Protein AF-A0A5C8L5E1-F1 (afdb_monomer_lite)

Foldseek 3Di:
DQLQVLQLVLLLVLLVLLVVDPDADPQKAFQQGKDAPCVLQVPAPFAEEEAEAECLLVRLDDDSPSVVNHVSNVVCLLVLVNCPDLQNVLVLVLRCLLGVVQRPTRRYIYYYLQSMAGSPRSHHDDPVNLLSCCVRRLRDLVSCVSSVGQAYEYQYFLVCVVSNCSNAPWHWDWADLDPPDDSSAKTAIDTPPDHRHYMYHHHSVVCVVVVPCVNSVSSSCVSVLVVPPCVVVVVVDPVVVVVVVVVVLVVVLVVLVVVLVVVVVVPPVVVNVVSVVVNVVSVVVVVVVVVVVVVVSPPD

Sequence (300 aa):
MEINKKLKKLYEKETNRLLKNKSFPDNIDGPNLMYCWEDEYLSSEYKILFIGREPNGWMGDLHLNVDNCIKRYKDFELCENGKYTTFWQYIYETKNLLMPDTIGKKNFLWSNVSKFSKAVEGSAIELEDFKFFCDNFKILEEEIKITKPDVIIFFTGNNWDKKIQYQIKDKIKFTPIDTEIDSSELARLIAKPFPLHTYRVAHPITLQTQGKWNYMEKIISNIKSIKTPVKKELNNIDVNKLKESLSNNLSKVKELKSDLINLQRYKESATVREIEIKIEKSLEEFKNLKSTTHNNVYNK

pLDDT: mean 84.55, std 17.76, range [32.03, 98.88]

Structure (mmCIF, N/CA/C/O backbone):
data_AF-A0A5C8L5E1-F1
#
_entry.id   AF-A0A5C8L5E1-F1
#
loop_
_atom_site.group_PDB
_atom_site.id
_atom_site.type_symbol
_atom_site.label_atom_id
_atom_site.label_alt_id
_atom_site.label_comp_id
_atom_site.label_asym_id
_atom_site.label_entity_id
_atom_site.label_seq_id
_atom_site.pdbx_PDB_ins_code
_atom_site.Cartn_x
_atom_site.Cartn_y
_atom_site.Cartn_z
_atom_site.occupancy
_atom_site.B_iso_or_equiv
_atom_site.auth_seq_id
_atom_site.auth_comp_id
_atom_site.auth_asym_id
_atom_site.auth_atom_id
_atom_site.pdbx_PDB_model_num
ATOM 1 N N . MET A 1 1 ? -7.837 -18.274 -12.139 1.00 62.31 1 MET A N 1
ATOM 2 C CA . MET A 1 1 ? -6.783 -17.243 -12.060 1.00 62.31 1 MET A CA 1
ATOM 3 C C . MET A 1 1 ? -7.194 -15.987 -12.823 1.00 62.31 1 MET A C 1
ATOM 5 O O . MET A 1 1 ? -6.748 -15.752 -13.942 1.00 62.31 1 MET A O 1
ATOM 9 N N . GLU A 1 2 ? -8.109 -15.214 -12.245 1.00 93.31 2 GLU A N 1
ATOM 10 C CA . GLU A 1 2 ? -8.658 -13.993 -12.844 1.00 93.31 2 GLU A CA 1
ATOM 11 C C . GLU A 1 2 ? -7.893 -12.735 -12.393 1.00 93.31 2 GLU A C 1
ATOM 13 O O . GLU A 1 2 ? -7.722 -11.808 -13.188 1.00 93.31 2 GLU A O 1
ATOM 18 N N . ILE A 1 3 ? -7.382 -12.700 -11.153 1.00 98.19 3 ILE A N 1
ATOM 19 C CA . ILE A 1 3 ? -6.604 -11.556 -10.643 1.00 98.19 3 ILE A CA 1
ATOM 20 C C . ILE A 1 3 ? -5.264 -11.462 -11.370 1.00 98.19 3 ILE A C 1
ATOM 22 O O . ILE A 1 3 ? -4.962 -10.416 -11.942 1.00 98.19 3 ILE A O 1
ATOM 26 N N . ASN A 1 4 ? -4.481 -12.544 -11.427 1.00 98.50 4 ASN A N 1
ATOM 27 C CA . ASN A 1 4 ? -3.164 -12.515 -12.071 1.00 98.50 4 ASN A CA 1
ATOM 28 C C . ASN A 1 4 ? -3.261 -12.222 -13.566 1.00 98.50 4 ASN A C 1
ATOM 30 O O . ASN A 1 4 ? -2.422 -11.510 -14.110 1.00 98.50 4 ASN A O 1
ATOM 34 N N . LYS A 1 5 ? -4.312 -12.710 -14.234 1.00 98.44 5 LYS A N 1
ATOM 35 C CA . LYS A 1 5 ? -4.570 -12.389 -15.642 1.00 98.44 5 LYS A CA 1
ATOM 36 C C . LYS A 1 5 ? -4.821 -10.890 -15.838 1.00 98.44 5 LYS A C 1
ATOM 38 O O . LYS A 1 5 ? -4.294 -10.297 -16.779 1.00 98.44 5 LYS A O 1
ATOM 43 N N . LYS A 1 6 ? -5.599 -10.265 -14.947 1.00 98.69 6 LYS A N 1
ATOM 44 C CA . LYS A 1 6 ? -5.850 -8.814 -14.961 1.00 98.69 6 LYS A CA 1
ATOM 45 C C . LYS A 1 6 ? -4.596 -8.006 -14.636 1.00 98.69 6 LYS A C 1
ATOM 47 O O . LYS A 1 6 ? -4.333 -7.031 -15.336 1.00 98.69 6 LYS A O 1
ATOM 52 N N . LEU A 1 7 ? -3.822 -8.424 -13.634 1.00 98.62 7 LEU A N 1
ATOM 53 C CA . LEU A 1 7 ? -2.550 -7.794 -13.272 1.00 98.62 7 LEU A CA 1
ATOM 54 C C . LEU A 1 7 ? -1.550 -7.871 -14.429 1.00 98.62 7 LEU A C 1
ATOM 56 O O . LEU A 1 7 ? -1.063 -6.837 -14.866 1.00 98.62 7 LEU A O 1
ATOM 60 N N . LYS A 1 8 ? -1.328 -9.057 -15.010 1.00 98.56 8 LYS A N 1
ATOM 61 C CA . LYS A 1 8 ? -0.435 -9.226 -16.166 1.00 98.56 8 LYS A CA 1
ATOM 62 C C . LYS A 1 8 ? -0.844 -8.325 -17.332 1.00 98.56 8 LYS A C 1
ATOM 64 O O . LYS A 1 8 ? -0.007 -7.598 -17.854 1.00 98.56 8 LYS A O 1
ATOM 69 N N . LYS A 1 9 ? -2.138 -8.277 -17.671 1.00 98.56 9 LYS A N 1
ATOM 70 C CA . LYS A 1 9 ? -2.648 -7.388 -18.728 1.00 98.56 9 LYS A CA 1
ATOM 71 C C . LYS A 1 9 ? -2.412 -5.902 -18.420 1.00 98.56 9 LYS A C 1
ATOM 73 O O . LYS A 1 9 ? -2.092 -5.137 -19.329 1.00 98.56 9 LYS A O 1
ATOM 78 N N . LEU A 1 10 ? -2.595 -5.477 -17.166 1.00 98.50 10 LEU A N 1
ATOM 79 C CA . LEU A 1 10 ? -2.267 -4.115 -16.725 1.00 98.50 10 LEU A CA 1
ATOM 80 C C . LEU A 1 10 ? -0.772 -3.837 -16.916 1.00 98.50 10 LEU A C 1
ATOM 82 O O . LEU A 1 10 ? -0.410 -2.818 -17.497 1.00 98.50 10 LEU A O 1
ATOM 86 N N . TYR A 1 11 ? 0.079 -4.752 -16.461 1.00 98.44 11 TYR A N 1
ATOM 87 C CA . TYR A 1 11 ? 1.528 -4.604 -16.504 1.00 98.44 11 TYR A CA 1
ATOM 88 C C . TYR A 1 11 ? 2.052 -4.555 -17.934 1.00 98.44 11 TYR A C 1
ATOM 90 O O . TYR A 1 11 ? 2.775 -3.631 -18.273 1.00 98.44 11 TYR A O 1
ATOM 98 N N . GLU A 1 12 ? 1.620 -5.458 -18.813 1.00 98.12 12 GLU A N 1
ATOM 99 C CA . GLU A 1 12 ? 1.977 -5.426 -20.238 1.00 98.12 12 GLU A CA 1
ATOM 100 C C . GLU A 1 12 ? 1.565 -4.107 -20.895 1.00 98.12 12 GLU A C 1
ATOM 102 O O . GLU A 1 12 ? 2.343 -3.497 -21.629 1.00 98.12 12 GLU A O 1
ATOM 107 N N . LYS A 1 13 ? 0.349 -3.628 -20.609 1.00 97.81 13 LYS A N 1
ATOM 108 C CA . LYS A 1 13 ? -0.144 -2.355 -21.138 1.00 97.81 13 LYS A CA 1
ATOM 109 C C . LYS A 1 13 ? 0.723 -1.177 -20.682 1.00 97.81 13 LYS A C 1
ATOM 111 O O . LYS A 1 13 ? 1.115 -0.364 -21.520 1.00 97.81 13 LYS A O 1
ATOM 116 N N . GLU A 1 14 ? 0.986 -1.051 -19.383 1.00 97.19 14 GLU A N 1
ATOM 117 C CA . GLU A 1 14 ? 1.746 0.084 -18.851 1.00 97.19 14 GLU A CA 1
ATOM 118 C C . GLU A 1 14 ? 3.242 -0.026 -19.194 1.00 97.19 14 GLU A C 1
ATOM 120 O O . GLU A 1 14 ? 3.854 0.986 -19.514 1.00 97.19 14 GLU A O 1
ATOM 125 N N . THR A 1 15 ? 3.820 -1.229 -19.273 1.00 96.12 15 THR A N 1
ATOM 126 C CA . THR A 1 15 ? 5.199 -1.435 -19.754 1.00 96.12 15 THR A CA 1
ATOM 127 C C . THR A 1 15 ? 5.335 -1.018 -21.213 1.00 96.12 15 THR A C 1
ATOM 129 O O . THR A 1 15 ? 6.242 -0.265 -21.557 1.00 96.12 15 THR A O 1
ATOM 132 N N . ASN A 1 16 ? 4.392 -1.413 -22.074 1.00 95.00 16 ASN A N 1
ATOM 133 C CA . ASN A 1 16 ? 4.369 -0.972 -23.471 1.00 95.00 16 ASN A CA 1
ATOM 134 C C . ASN A 1 16 ? 4.200 0.545 -23.605 1.00 95.00 16 ASN A C 1
ATOM 136 O O . ASN A 1 16 ? 4.685 1.143 -24.561 1.00 95.00 16 ASN A O 1
ATOM 140 N N . ARG A 1 17 ? 3.495 1.185 -22.667 1.00 94.69 17 ARG A N 1
ATOM 141 C CA . ARG A 1 17 ? 3.384 2.643 -22.614 1.00 94.69 17 ARG A CA 1
ATOM 142 C C . ARG A 1 17 ? 4.704 3.287 -22.196 1.00 94.69 17 ARG A C 1
ATOM 144 O O . ARG A 1 17 ? 5.119 4.245 -22.840 1.00 94.69 17 ARG A O 1
ATOM 151 N N . LEU A 1 18 ? 5.364 2.742 -21.178 1.00 93.62 18 LEU A N 1
ATOM 152 C CA . LEU A 1 18 ? 6.666 3.195 -20.703 1.00 93.62 18 LEU A CA 1
ATOM 153 C C . LEU A 1 18 ? 7.734 3.080 -21.805 1.00 93.62 18 LEU A C 1
ATOM 155 O O . LEU A 1 18 ? 8.439 4.054 -22.053 1.00 93.62 18 LEU A O 1
ATOM 159 N N . LEU A 1 19 ? 7.758 1.967 -22.547 1.00 92.38 19 LEU A N 1
ATOM 160 C CA . LEU A 1 19 ? 8.658 1.702 -23.683 1.00 92.38 19 LEU A CA 1
ATOM 161 C C . LEU A 1 19 ? 8.532 2.687 -24.858 1.00 92.38 19 LEU A C 1
ATOM 163 O O . LEU A 1 19 ? 9.431 2.759 -25.689 1.00 92.38 19 LEU A O 1
ATOM 167 N N . LYS A 1 20 ? 7.441 3.460 -24.951 1.00 92.31 20 LYS A N 1
ATOM 168 C CA . LYS A 1 20 ? 7.297 4.507 -25.982 1.00 92.31 20 LYS A CA 1
ATOM 169 C C . LYS A 1 20 ? 8.150 5.745 -25.701 1.00 92.31 20 LYS A C 1
ATOM 171 O O . LYS A 1 20 ? 8.274 6.600 -26.578 1.00 92.31 20 LYS A O 1
ATOM 176 N N . ASN A 1 21 ? 8.706 5.870 -24.498 1.00 88.50 21 ASN A N 1
ATOM 177 C CA . ASN A 1 21 ? 9.605 6.964 -24.158 1.00 88.50 21 ASN A CA 1
ATOM 178 C C . ASN A 1 21 ? 10.985 6.718 -24.777 1.00 88.50 21 ASN A C 1
ATOM 180 O O . ASN A 1 21 ? 11.517 5.616 -24.717 1.00 88.50 21 ASN A O 1
ATOM 184 N N . LYS A 1 22 ? 11.559 7.761 -25.388 1.00 76.06 22 LYS A N 1
ATOM 185 C CA . LYS A 1 22 ? 12.853 7.682 -26.089 1.00 76.06 22 LYS A CA 1
ATOM 186 C C . LYS A 1 22 ? 14.061 7.692 -25.147 1.00 76.06 22 LYS A C 1
ATOM 188 O O . LYS A 1 22 ? 15.158 7.360 -25.576 1.00 76.06 22 LYS A O 1
ATOM 193 N N . SER A 1 23 ? 13.857 8.102 -23.901 1.00 85.62 23 SER A N 1
ATOM 194 C CA . SER A 1 23 ? 14.880 8.208 -22.867 1.00 85.62 23 SER A CA 1
ATOM 195 C C . SER A 1 23 ? 14.296 7.766 -21.533 1.00 85.62 23 SER A C 1
ATOM 197 O O . SER A 1 23 ? 13.151 8.103 -21.216 1.00 85.62 23 SER A O 1
ATOM 199 N N . PHE A 1 24 ? 15.100 7.048 -20.758 1.00 85.88 24 PHE A N 1
ATOM 200 C CA . PHE A 1 24 ? 14.792 6.652 -19.390 1.00 85.88 24 PHE A CA 1
ATOM 201 C C . PHE A 1 24 ? 15.780 7.331 -18.447 1.00 85.88 24 PHE A C 1
ATOM 203 O O . PHE A 1 24 ? 16.911 7.585 -18.863 1.00 85.88 24 PHE A O 1
ATOM 210 N N . PRO A 1 25 ? 15.378 7.618 -17.201 1.00 86.81 25 PRO A N 1
ATOM 211 C CA . PRO A 1 25 ? 16.341 7.912 -16.154 1.00 86.81 25 PRO A CA 1
ATOM 212 C C . PRO A 1 25 ? 17.369 6.778 -16.041 1.00 86.81 25 PRO A C 1
ATOM 214 O O . PRO A 1 25 ? 17.013 5.600 -16.152 1.00 86.81 25 PRO A O 1
ATOM 217 N N . ASP A 1 26 ? 18.632 7.140 -15.834 1.00 87.50 26 ASP A N 1
ATOM 218 C CA . ASP A 1 26 ? 19.720 6.186 -15.622 1.00 87.50 26 ASP A CA 1
ATOM 219 C C . ASP A 1 26 ? 19.688 5.616 -14.194 1.00 87.50 26 ASP A C 1
ATOM 221 O O . ASP A 1 26 ? 19.066 6.179 -13.294 1.00 87.50 26 ASP A O 1
ATOM 225 N N . ASN A 1 27 ? 20.409 4.512 -13.961 1.00 90.00 27 ASN A N 1
ATOM 226 C CA . ASN A 1 27 ? 20.572 3.904 -12.631 1.00 90.00 27 ASN A CA 1
ATOM 227 C C . ASN A 1 27 ? 19.237 3.530 -11.947 1.00 90.00 27 ASN A C 1
ATOM 229 O O . ASN A 1 27 ? 19.037 3.783 -10.758 1.00 90.00 27 ASN A O 1
ATOM 233 N N . ILE A 1 28 ? 18.320 2.911 -12.694 1.00 92.88 28 ILE A N 1
ATOM 234 C CA . ILE A 1 28 ? 16.993 2.523 -12.202 1.00 92.88 28 ILE A CA 1
ATOM 235 C C . ILE A 1 28 ? 16.901 1.019 -11.949 1.00 92.88 28 ILE A C 1
ATOM 237 O O . ILE A 1 28 ? 17.315 0.210 -12.772 1.00 92.88 28 ILE A O 1
ATOM 241 N N . ASP A 1 29 ? 16.294 0.676 -10.817 1.00 92.38 29 ASP A N 1
ATOM 242 C CA . ASP A 1 29 ? 15.872 -0.656 -10.395 1.00 92.38 29 ASP A CA 1
ATOM 243 C C . ASP A 1 29 ? 14.352 -0.765 -10.471 1.00 92.38 29 ASP A C 1
ATOM 245 O O . ASP A 1 29 ? 13.653 0.076 -9.901 1.00 92.38 29 ASP A O 1
ATOM 249 N N . GLY A 1 30 ? 13.811 -1.780 -11.142 1.00 93.81 30 GLY A N 1
ATOM 250 C CA . GLY A 1 30 ? 12.361 -1.947 -11.245 1.00 93.81 30 GLY A CA 1
ATOM 251 C C . GLY A 1 30 ? 11.883 -2.511 -12.584 1.00 93.81 30 GLY A C 1
ATOM 252 O O . GLY A 1 30 ? 12.687 -2.786 -13.464 1.00 93.81 30 GLY A O 1
ATOM 253 N N . PRO A 1 31 ? 10.563 -2.649 -12.780 1.00 96.00 31 PRO A N 1
ATOM 254 C CA . PRO A 1 31 ? 9.519 -2.438 -11.798 1.00 96.00 31 PRO A CA 1
ATOM 255 C C . PRO A 1 31 ? 9.290 -3.666 -10.907 1.00 96.00 31 PRO A C 1
ATOM 257 O O . PRO A 1 31 ? 9.327 -4.809 -11.365 1.00 96.00 31 PRO A O 1
ATOM 260 N N . ASN A 1 32 ? 8.939 -3.425 -9.644 1.00 95.62 32 ASN A N 1
ATOM 261 C CA . ASN A 1 32 ? 8.390 -4.447 -8.749 1.00 95.62 32 ASN A CA 1
ATOM 262 C C . ASN A 1 32 ? 6.907 -4.719 -9.083 1.00 95.62 32 ASN A C 1
ATOM 264 O O . ASN A 1 32 ? 6.022 -3.913 -8.777 1.00 95.62 32 ASN A O 1
ATOM 268 N N . LEU A 1 33 ? 6.642 -5.856 -9.735 1.00 97.62 33 LEU A N 1
ATOM 269 C CA . LEU A 1 33 ? 5.315 -6.270 -10.207 1.00 97.62 33 LEU A CA 1
ATOM 270 C C . LEU A 1 33 ? 4.794 -7.453 -9.388 1.00 97.62 33 LEU A C 1
ATOM 272 O O . LEU A 1 33 ? 5.485 -8.460 -9.259 1.00 97.62 33 LEU A O 1
ATOM 276 N N . MET A 1 34 ? 3.590 -7.331 -8.823 1.00 97.06 34 MET A N 1
ATOM 277 C CA . MET A 1 34 ? 3.092 -8.294 -7.838 1.00 97.06 34 MET A CA 1
ATOM 278 C C . MET A 1 34 ? 2.513 -9.562 -8.477 1.00 97.06 34 MET A C 1
ATOM 280 O O . MET A 1 34 ? 1.986 -9.538 -9.590 1.00 97.06 34 MET A O 1
ATOM 284 N N . TYR A 1 35 ? 2.524 -10.653 -7.713 1.00 98.25 35 TYR A N 1
ATOM 285 C CA . TYR A 1 35 ? 1.805 -11.892 -8.006 1.00 98.25 35 TYR A CA 1
ATOM 286 C C . TYR A 1 35 ? 0.825 -12.211 -6.871 1.00 98.25 35 TYR A C 1
ATOM 288 O O . TYR A 1 35 ? 1.131 -11.994 -5.700 1.00 98.25 35 TYR A O 1
ATOM 296 N N . CYS A 1 36 ? -0.349 -12.746 -7.209 1.00 98.38 36 CYS A N 1
ATOM 297 C CA . CYS A 1 36 ? -1.380 -13.129 -6.249 1.00 98.38 36 CYS A CA 1
ATOM 298 C C . CYS A 1 36 ? -1.509 -14.656 -6.160 1.00 98.38 36 CYS A C 1
ATOM 300 O O . CYS A 1 36 ? -1.799 -15.323 -7.153 1.00 98.38 36 CYS A O 1
ATOM 302 N N . TRP A 1 37 ? -1.367 -15.226 -4.963 1.00 97.88 37 TRP A N 1
ATOM 303 C CA . TRP A 1 37 ? -1.783 -16.607 -4.690 1.00 97.88 37 TRP A CA 1
ATOM 304 C C . TRP A 1 37 ? -3.309 -16.644 -4.541 1.00 97.88 37 TRP A C 1
ATOM 306 O O . TRP A 1 37 ? -3.842 -16.613 -3.438 1.00 97.88 37 TRP A O 1
ATOM 316 N N . GLU A 1 38 ? -4.004 -16.620 -5.683 1.00 97.50 38 GLU A N 1
ATOM 317 C CA . GLU A 1 38 ? -5.440 -16.314 -5.767 1.00 97.50 38 GLU A CA 1
ATOM 318 C C . GLU A 1 38 ? -6.321 -17.177 -4.877 1.00 97.50 38 GLU A C 1
ATOM 320 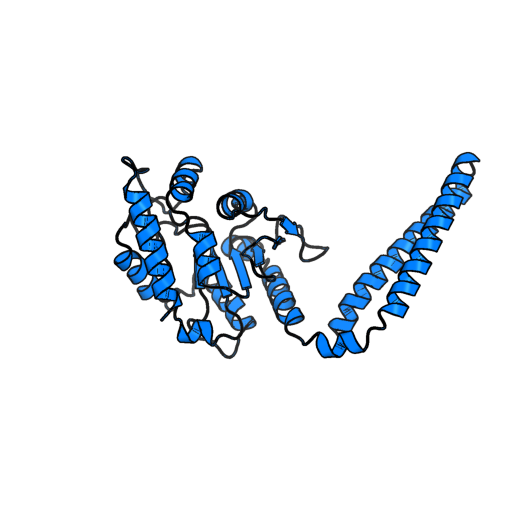O O . GLU A 1 38 ? -7.202 -16.626 -4.230 1.00 97.50 38 GLU A O 1
ATOM 325 N N . ASP A 1 39 ? -6.086 -18.487 -4.815 1.00 96.62 39 ASP A N 1
ATOM 326 C CA . ASP A 1 39 ? -6.934 -19.380 -4.024 1.00 96.62 39 ASP A CA 1
ATOM 327 C C . ASP A 1 39 ? -6.857 -19.025 -2.533 1.00 96.62 39 ASP A C 1
ATOM 329 O O . ASP A 1 39 ? -7.886 -18.850 -1.887 1.00 96.62 39 ASP A O 1
ATOM 333 N N . GLU A 1 40 ? -5.645 -18.809 -2.012 1.00 96.38 40 GLU A N 1
ATOM 334 C CA . GLU A 1 40 ? -5.421 -18.441 -0.610 1.00 96.38 40 GLU A CA 1
ATOM 335 C C . GLU A 1 40 ? -5.856 -17.004 -0.302 1.00 96.38 40 GLU A C 1
ATOM 337 O O . GLU A 1 40 ? -6.361 -16.730 0.786 1.00 96.38 40 GLU A O 1
ATOM 342 N N . TYR A 1 41 ? -5.666 -16.080 -1.247 1.00 97.75 41 TYR A N 1
ATOM 343 C CA . TYR A 1 41 ? -6.062 -14.679 -1.102 1.00 97.75 41 TYR A CA 1
ATOM 344 C C . TYR A 1 41 ? -7.580 -14.496 -1.172 1.00 97.75 41 TYR A C 1
ATOM 346 O O . TYR A 1 41 ? -8.144 -13.732 -0.401 1.00 97.75 41 TYR A O 1
ATOM 354 N N . LEU A 1 42 ? -8.267 -15.187 -2.081 1.00 96.25 42 LEU A N 1
ATOM 355 C CA . LEU A 1 42 ? -9.717 -15.067 -2.236 1.00 96.25 42 LEU A CA 1
ATOM 356 C C . LEU A 1 42 ? -10.483 -15.808 -1.140 1.00 96.25 42 LEU A C 1
ATOM 358 O O . LEU A 1 42 ? -11.586 -15.385 -0.800 1.00 96.25 42 LEU A O 1
ATOM 362 N N . SER A 1 43 ? -9.914 -16.882 -0.583 1.00 95.00 43 SER A N 1
ATOM 363 C CA . SER A 1 43 ? -10.496 -17.591 0.560 1.00 95.00 43 SER A CA 1
ATOM 364 C C . SER A 1 43 ? -10.159 -16.946 1.906 1.00 95.00 43 SER A C 1
ATOM 366 O O . SER A 1 43 ? -10.536 -17.489 2.945 1.00 95.00 43 SER A O 1
ATOM 368 N N . SER A 1 44 ? -9.384 -15.858 1.922 1.00 94.81 44 SER A N 1
ATOM 369 C CA . SER A 1 44 ? -8.924 -15.248 3.163 1.00 94.81 44 SER A CA 1
ATOM 370 C C . SER A 1 44 ? -10.054 -14.523 3.885 1.00 94.81 44 SER A C 1
ATOM 372 O O . SER A 1 44 ? -10.973 -13.970 3.281 1.00 94.81 44 SER A O 1
ATOM 374 N N . GLU A 1 45 ? -9.965 -14.504 5.213 1.00 94.31 45 GLU A N 1
ATOM 375 C CA . GLU A 1 45 ? -10.914 -13.776 6.047 1.00 94.31 45 GLU A CA 1
ATOM 376 C C . GLU A 1 45 ? -10.891 -12.263 5.754 1.00 94.31 45 GLU A C 1
ATOM 378 O O . GLU A 1 45 ? -11.938 -11.611 5.744 1.00 94.31 45 GLU A O 1
ATOM 383 N N . TYR A 1 46 ? -9.690 -11.729 5.518 1.00 95.62 46 TYR A N 1
ATOM 384 C CA . TYR A 1 46 ? -9.438 -10.368 5.067 1.00 95.62 46 TYR A CA 1
ATOM 385 C C . TYR A 1 46 ? -8.466 -10.401 3.890 1.00 95.62 46 TYR A C 1
ATOM 387 O O . TYR A 1 46 ? -7.360 -10.943 3.992 1.00 95.62 46 TYR A O 1
ATOM 395 N N . LYS A 1 47 ? -8.828 -9.763 2.779 1.00 97.75 47 LYS A N 1
ATOM 396 C CA . LYS A 1 47 ? -7.905 -9.520 1.666 1.00 97.75 47 LYS A CA 1
ATOM 397 C C . LYS A 1 47 ? -7.018 -8.327 2.002 1.00 97.75 47 LYS A C 1
ATOM 399 O O . LYS A 1 47 ? -7.437 -7.180 1.851 1.00 97.75 47 LYS A O 1
ATOM 404 N N . ILE A 1 48 ? -5.802 -8.581 2.480 1.00 98.50 48 ILE A N 1
ATOM 405 C CA . ILE A 1 48 ? -4.882 -7.527 2.936 1.00 98.50 48 ILE A CA 1
ATOM 406 C C . ILE A 1 48 ? -3.880 -7.175 1.833 1.00 98.50 48 ILE A C 1
ATOM 408 O O . ILE A 1 48 ? -3.279 -8.064 1.229 1.00 98.50 48 ILE A O 1
ATOM 412 N N . LEU A 1 49 ? -3.676 -5.880 1.597 1.00 98.81 49 LEU A N 1
ATOM 413 C CA . LEU A 1 49 ? -2.598 -5.342 0.769 1.00 98.81 49 LEU A CA 1
ATOM 414 C C . LEU A 1 49 ? -1.674 -4.463 1.624 1.00 98.81 49 LEU A C 1
ATOM 416 O O . LEU A 1 49 ? -2.058 -3.384 2.075 1.00 98.81 49 LEU A O 1
ATOM 420 N N . PHE A 1 50 ? -0.436 -4.908 1.815 1.00 98.69 50 PHE A N 1
ATOM 421 C CA . PHE A 1 50 ? 0.620 -4.109 2.431 1.00 98.69 50 PHE A CA 1
ATOM 422 C C . PHE A 1 50 ? 1.369 -3.317 1.360 1.00 98.69 50 PHE A C 1
ATOM 424 O O . PHE A 1 50 ? 1.720 -3.858 0.311 1.00 98.69 50 PHE A O 1
ATOM 431 N N . ILE A 1 51 ? 1.631 -2.037 1.615 1.00 98.69 51 ILE A N 1
ATOM 432 C CA . ILE A 1 51 ? 2.299 -1.151 0.659 1.00 98.69 51 ILE A CA 1
ATOM 433 C C . ILE A 1 51 ? 3.520 -0.524 1.329 1.00 98.69 51 ILE A C 1
ATOM 435 O O . ILE A 1 51 ? 3.386 0.277 2.252 1.00 98.69 51 ILE A O 1
ATOM 439 N N . GLY A 1 52 ? 4.712 -0.898 0.867 1.00 97.44 52 GLY A N 1
ATOM 440 C CA . GLY A 1 52 ? 5.974 -0.279 1.265 1.00 97.44 52 GLY A CA 1
ATOM 441 C C . GLY A 1 52 ? 6.279 0.997 0.477 1.00 97.44 52 GLY A C 1
ATOM 442 O O . GLY A 1 52 ? 5.445 1.527 -0.261 1.00 97.44 52 GLY A O 1
ATOM 443 N N . ARG A 1 53 ? 7.498 1.509 0.638 1.00 95.56 53 ARG A N 1
ATOM 444 C CA . ARG A 1 53 ? 7.969 2.722 -0.043 1.00 95.56 53 ARG A CA 1
ATOM 445 C C . ARG A 1 53 ? 8.354 2.437 -1.493 1.00 95.56 53 ARG A C 1
ATOM 447 O O . ARG A 1 53 ? 7.739 2.983 -2.406 1.00 95.56 53 ARG A O 1
ATOM 454 N N . GLU A 1 54 ? 9.340 1.569 -1.684 1.00 93.75 54 GLU A N 1
ATOM 455 C CA . GLU A 1 54 ? 9.980 1.254 -2.963 1.00 93.75 54 GLU A CA 1
ATOM 456 C C . GLU A 1 54 ? 10.744 -0.081 -2.876 1.00 93.75 54 GLU A C 1
ATOM 458 O O . GLU A 1 54 ? 10.904 -0.604 -1.771 1.00 93.75 54 GLU A O 1
ATOM 463 N N . PRO A 1 55 ? 11.205 -0.650 -4.007 1.00 90.69 55 PRO A N 1
ATOM 464 C CA . PRO A 1 55 ? 11.849 -1.968 -4.035 1.00 90.69 55 PRO A CA 1
ATOM 465 C C . PRO A 1 55 ? 13.220 -2.024 -3.350 1.00 90.69 55 PRO A C 1
ATOM 467 O O . PRO A 1 55 ? 13.637 -3.099 -2.936 1.00 90.69 55 PRO A O 1
ATOM 470 N N . ASN A 1 56 ? 13.906 -0.890 -3.206 1.00 89.44 56 ASN A N 1
ATOM 471 C CA . ASN A 1 56 ? 15.206 -0.765 -2.548 1.00 89.44 56 ASN A CA 1
ATOM 472 C C . ASN A 1 56 ? 16.316 -1.629 -3.189 1.00 89.44 56 ASN A C 1
ATOM 474 O O . ASN A 1 56 ? 17.024 -2.372 -2.507 1.00 89.44 56 ASN A O 1
ATOM 478 N N . GLY A 1 57 ? 16.448 -1.572 -4.517 1.00 87.88 57 GLY A N 1
ATOM 479 C CA . GLY A 1 57 ? 17.460 -2.332 -5.267 1.00 87.88 57 GLY A CA 1
ATOM 480 C C . GLY A 1 57 ? 17.106 -3.812 -5.454 1.00 87.88 57 GLY A C 1
ATOM 481 O O . GLY A 1 57 ? 17.931 -4.600 -5.911 1.00 87.88 57 GLY A O 1
ATOM 482 N N . TRP A 1 58 ? 15.899 -4.226 -5.058 1.00 88.06 58 TRP A N 1
ATOM 483 C CA . TRP A 1 58 ? 15.514 -5.630 -5.026 1.00 88.06 58 TRP A CA 1
ATOM 484 C C . TRP A 1 58 ? 15.377 -6.269 -6.412 1.00 88.06 58 TRP A C 1
ATOM 486 O O . TRP A 1 58 ? 15.526 -7.491 -6.495 1.00 88.06 58 TRP A O 1
ATOM 496 N N . MET A 1 59 ? 15.119 -5.523 -7.497 1.00 86.06 59 MET A N 1
ATOM 497 C CA . MET A 1 59 ? 15.152 -6.133 -8.840 1.00 86.06 59 MET A CA 1
ATOM 498 C C . MET A 1 59 ? 16.595 -6.325 -9.332 1.00 86.06 59 MET A C 1
ATOM 500 O O . MET A 1 59 ? 16.881 -7.370 -9.906 1.00 86.06 59 MET A O 1
ATOM 504 N N . GLY A 1 60 ? 17.498 -5.408 -8.980 1.00 84.00 60 GLY A N 1
ATOM 505 C CA . GLY A 1 60 ? 18.915 -5.352 -9.346 1.00 84.00 60 GLY A CA 1
ATOM 506 C C . GLY A 1 60 ? 19.203 -4.381 -10.497 1.00 84.00 60 GLY A C 1
ATOM 507 O O . GLY A 1 60 ? 20.290 -3.811 -10.562 1.00 84.00 60 GLY A O 1
ATOM 508 N N . ASP A 1 61 ? 18.224 -4.167 -11.373 1.00 86.88 61 ASP A N 1
ATOM 509 C CA . ASP A 1 61 ? 18.311 -3.376 -12.599 1.00 86.88 61 ASP A CA 1
ATOM 510 C C . ASP A 1 61 ? 16.910 -3.095 -13.176 1.00 86.88 61 ASP A C 1
ATOM 512 O O . ASP A 1 61 ? 15.873 -3.518 -12.647 1.00 86.88 61 ASP A O 1
ATOM 516 N N . LEU A 1 62 ? 16.873 -2.340 -14.276 1.00 88.31 62 LEU A N 1
ATOM 517 C CA . LEU A 1 62 ? 15.651 -2.057 -15.014 1.00 88.31 62 LEU A CA 1
ATOM 518 C C . LEU A 1 62 ? 15.258 -3.271 -15.866 1.00 88.31 62 LEU A C 1
ATOM 520 O O . LEU A 1 62 ? 15.832 -3.546 -16.918 1.00 88.31 62 LEU A O 1
ATOM 524 N N . HIS A 1 63 ? 14.197 -3.952 -15.456 1.00 86.50 63 HIS A N 1
ATOM 525 C CA . HIS A 1 63 ? 13.629 -5.099 -16.144 1.00 86.50 63 HIS A CA 1
ATOM 526 C C . HIS A 1 63 ? 12.284 -4.753 -16.782 1.00 86.50 63 HIS A C 1
ATOM 528 O O . HIS A 1 63 ? 11.264 -4.657 -16.114 1.00 86.50 63 HIS A O 1
ATOM 534 N N . LEU A 1 64 ? 12.228 -4.640 -18.108 1.00 87.62 64 LEU A N 1
ATOM 535 C CA . LEU A 1 64 ? 10.966 -4.359 -18.814 1.00 87.62 64 LEU A CA 1
ATOM 536 C C . LEU A 1 64 ? 10.264 -5.623 -19.340 1.00 87.62 64 LEU A C 1
ATOM 538 O O . LEU A 1 64 ? 9.267 -5.534 -20.052 1.00 87.62 64 LEU A O 1
ATOM 542 N N . ASN A 1 65 ? 10.739 -6.815 -18.970 1.00 94.88 65 ASN A N 1
ATOM 543 C CA . ASN A 1 65 ? 10.027 -8.062 -19.235 1.00 94.88 65 ASN A CA 1
ATOM 544 C C . ASN A 1 65 ? 9.057 -8.365 -18.079 1.00 94.88 65 ASN A C 1
ATOM 546 O O . ASN A 1 65 ? 9.475 -8.741 -16.985 1.00 94.88 65 ASN A O 1
ATOM 550 N N . VAL A 1 66 ? 7.756 -8.222 -18.345 1.00 97.38 66 VAL A N 1
ATOM 551 C CA . VAL A 1 66 ? 6.689 -8.403 -17.346 1.00 97.38 66 VAL A CA 1
ATOM 552 C C . VAL A 1 66 ? 6.714 -9.795 -16.715 1.00 97.38 66 VAL A C 1
ATOM 554 O O . VAL A 1 66 ? 6.566 -9.908 -15.499 1.00 97.38 66 VAL A O 1
ATOM 557 N N . ASP A 1 67 ? 6.929 -10.843 -17.510 1.00 97.25 67 ASP A N 1
ATOM 558 C CA . ASP A 1 67 ? 6.953 -12.217 -17.008 1.00 97.25 67 ASP A CA 1
ATOM 559 C C . ASP A 1 67 ? 8.130 -12.452 -16.061 1.00 97.25 67 ASP A C 1
ATOM 561 O O . ASP A 1 67 ? 7.951 -13.070 -15.012 1.00 97.25 67 ASP A O 1
ATOM 565 N N . ASN A 1 68 ? 9.302 -11.887 -16.359 1.00 95.94 68 ASN A N 1
ATOM 566 C CA . ASN A 1 68 ? 10.460 -11.965 -15.470 1.00 95.94 68 ASN A CA 1
ATOM 567 C C . ASN A 1 68 ? 10.220 -11.220 -14.153 1.00 95.94 68 ASN A C 1
ATOM 569 O O . ASN A 1 68 ? 10.539 -11.750 -13.090 1.00 95.94 68 ASN A O 1
ATOM 573 N N . CYS A 1 69 ? 9.617 -10.028 -14.196 1.00 96.69 69 CYS A N 1
ATOM 574 C CA . CYS A 1 69 ? 9.307 -9.272 -12.982 1.00 96.69 69 CYS A CA 1
ATOM 575 C C . CYS A 1 69 ? 8.303 -10.007 -12.084 1.00 96.69 69 CYS A C 1
ATOM 577 O O . CYS A 1 69 ? 8.529 -10.130 -10.880 1.00 96.69 69 CYS A O 1
ATOM 579 N N . ILE A 1 70 ? 7.222 -10.539 -12.670 1.00 97.50 70 ILE A N 1
ATOM 580 C CA . ILE A 1 70 ? 6.229 -11.343 -11.943 1.00 97.50 70 ILE A CA 1
ATOM 581 C C . ILE A 1 70 ? 6.880 -12.617 -11.396 1.00 97.50 70 ILE A C 1
ATOM 583 O O . ILE A 1 70 ? 6.640 -12.979 -10.244 1.00 97.50 70 ILE A O 1
ATOM 587 N N . LYS A 1 71 ? 7.713 -13.299 -12.196 1.00 96.25 71 LYS A N 1
ATOM 588 C CA . LYS A 1 71 ? 8.428 -14.507 -11.768 1.00 96.25 71 LYS A CA 1
ATOM 589 C C . LYS A 1 71 ? 9.319 -14.212 -10.567 1.00 96.25 71 LYS A C 1
ATOM 591 O O . LYS A 1 71 ? 9.241 -14.939 -9.586 1.00 96.25 71 LYS A O 1
ATOM 596 N N . ARG A 1 72 ? 10.086 -13.118 -10.594 1.00 95.12 72 ARG A N 1
ATOM 597 C CA . ARG A 1 72 ? 10.932 -12.706 -9.465 1.00 95.12 72 ARG A CA 1
ATOM 598 C C . ARG A 1 72 ? 10.115 -12.493 -8.190 1.00 95.12 72 ARG A C 1
ATOM 600 O O . ARG A 1 72 ? 10.517 -12.948 -7.125 1.00 95.12 72 ARG A O 1
ATOM 607 N N . TYR A 1 73 ? 8.955 -11.840 -8.292 1.00 95.94 73 TYR A N 1
ATOM 608 C CA . TYR A 1 73 ? 8.041 -11.676 -7.156 1.00 95.94 73 TYR A CA 1
ATOM 609 C C . TYR A 1 73 ? 7.518 -13.014 -6.646 1.00 95.94 73 TYR A C 1
ATOM 611 O O . TYR A 1 73 ? 7.502 -13.262 -5.441 1.00 95.94 73 TYR A O 1
ATOM 619 N N . LYS A 1 74 ? 7.091 -13.883 -7.562 1.00 96.00 74 LYS A N 1
ATOM 620 C CA . LYS A 1 74 ? 6.552 -15.198 -7.226 1.00 96.00 74 LYS A CA 1
ATOM 621 C C . LYS A 1 74 ? 7.594 -16.070 -6.526 1.00 96.00 74 LYS A C 1
ATOM 623 O O . LYS A 1 74 ? 7.276 -16.636 -5.490 1.00 96.00 74 LYS A O 1
ATOM 628 N N . ASP A 1 75 ? 8.816 -16.123 -7.047 1.00 94.69 75 ASP A N 1
ATOM 629 C CA . ASP A 1 75 ? 9.924 -16.918 -6.499 1.00 94.69 75 ASP A CA 1
ATOM 630 C C . ASP A 1 75 ? 10.405 -16.407 -5.133 1.00 94.69 75 ASP A C 1
ATOM 632 O O . ASP A 1 75 ? 11.026 -17.140 -4.371 1.00 94.69 75 ASP A O 1
ATOM 636 N N . PHE A 1 76 ? 10.122 -15.144 -4.811 1.00 92.75 76 PHE A N 1
ATOM 637 C CA . PHE A 1 76 ? 10.421 -14.573 -3.502 1.00 92.75 76 PHE A CA 1
ATOM 638 C C . PHE A 1 76 ? 9.425 -14.990 -2.417 1.00 92.75 76 PHE A C 1
ATOM 640 O O . PHE A 1 76 ? 9.715 -14.834 -1.231 1.00 92.75 76 PHE A O 1
ATOM 647 N N . GLU A 1 77 ? 8.264 -15.523 -2.808 1.00 93.31 77 GLU A N 1
ATOM 648 C CA . GLU A 1 77 ? 7.311 -16.187 -1.913 1.00 93.31 77 GLU A CA 1
ATOM 649 C C . GLU A 1 77 ? 6.953 -15.372 -0.660 1.00 93.31 77 GLU A C 1
ATOM 651 O O . GLU A 1 77 ? 6.865 -15.904 0.443 1.00 93.31 77 GLU A O 1
ATOM 656 N N . LEU A 1 78 ? 6.769 -14.053 -0.817 1.00 93.25 78 LEU A N 1
ATOM 657 C CA . LEU A 1 78 ? 6.482 -13.128 0.292 1.00 93.25 78 LEU A CA 1
ATOM 658 C C . LEU A 1 78 ? 7.497 -13.251 1.443 1.00 93.25 78 LEU A C 1
ATOM 660 O O . LEU A 1 78 ? 7.143 -13.177 2.622 1.00 93.25 78 LEU A O 1
ATOM 664 N N . CYS A 1 79 ? 8.767 -13.455 1.095 1.00 90.25 79 CYS A N 1
ATOM 665 C CA . CYS A 1 79 ? 9.869 -13.610 2.032 1.00 90.25 79 CYS A CA 1
ATOM 666 C C . CYS A 1 79 ? 9.695 -14.787 3.003 1.00 90.25 79 CYS A C 1
ATOM 668 O O . CYS A 1 79 ? 10.062 -14.685 4.174 1.00 90.25 79 CYS A O 1
ATOM 670 N N . GLU A 1 80 ? 9.142 -15.913 2.541 1.00 81.56 80 GLU A N 1
ATOM 671 C CA . GLU A 1 80 ? 8.909 -17.094 3.382 1.00 81.56 80 GLU A CA 1
ATOM 672 C C . GLU A 1 80 ? 10.168 -17.537 4.158 1.00 81.56 80 GLU A C 1
ATOM 674 O O . GLU A 1 80 ? 10.073 -17.855 5.345 1.00 81.56 80 GLU A O 1
ATOM 679 N N . ASN A 1 81 ? 11.341 -17.432 3.520 1.00 71.56 81 ASN A N 1
ATOM 680 C CA . ASN A 1 81 ? 12.656 -17.781 4.075 1.00 71.56 81 ASN A CA 1
ATOM 681 C C . ASN A 1 81 ? 13.399 -16.610 4.755 1.00 71.56 81 ASN A C 1
ATOM 683 O O . ASN A 1 81 ? 14.468 -16.810 5.325 1.00 71.56 81 ASN A O 1
ATOM 687 N N . GLY A 1 82 ? 12.870 -15.384 4.686 1.00 62.06 82 GLY A N 1
ATOM 688 C CA . GLY A 1 82 ? 13.544 -14.157 5.134 1.00 62.06 82 GLY A CA 1
ATOM 689 C C . GLY A 1 82 ? 12.714 -13.315 6.105 1.00 62.06 82 GLY A C 1
ATOM 690 O O . GLY A 1 82 ? 12.938 -12.109 6.225 1.00 62.06 82 GLY A O 1
ATOM 691 N N . LYS A 1 83 ? 11.797 -13.954 6.847 1.00 63.81 83 LYS A N 1
ATOM 692 C CA . LYS A 1 83 ? 10.908 -13.353 7.867 1.00 63.81 83 LYS A CA 1
ATOM 693 C C . LYS A 1 83 ? 11.636 -12.621 9.009 1.00 63.81 83 LYS A C 1
ATOM 695 O O . LYS A 1 83 ? 10.995 -12.180 9.954 1.00 63.81 83 LYS A O 1
ATOM 700 N N . TYR A 1 84 ? 12.959 -12.502 8.945 1.00 71.25 84 TYR A N 1
ATOM 701 C CA . TYR A 1 84 ? 13.811 -11.869 9.944 1.00 71.25 84 TYR A CA 1
ATOM 702 C C . TYR A 1 84 ? 13.995 -10.364 9.735 1.00 71.25 84 TYR A C 1
ATOM 704 O O . TYR A 1 84 ? 14.441 -9.693 10.660 1.00 71.25 84 TYR A O 1
ATOM 712 N N . THR A 1 85 ? 13.671 -9.804 8.560 1.00 89.31 85 THR A N 1
ATOM 713 C CA . THR A 1 85 ? 13.724 -8.340 8.424 1.00 89.31 85 THR A CA 1
ATOM 714 C C . THR A 1 85 ? 12.538 -7.706 9.142 1.00 89.31 85 THR A C 1
ATOM 716 O O . THR A 1 85 ? 11.419 -8.218 9.078 1.00 89.31 85 THR A O 1
ATOM 719 N N . THR A 1 86 ? 12.757 -6.554 9.779 1.00 93.25 86 THR A N 1
ATOM 720 C CA . THR A 1 86 ? 11.711 -5.829 10.518 1.00 93.25 86 THR A CA 1
ATOM 721 C C . THR A 1 86 ? 10.465 -5.578 9.668 1.00 93.25 86 THR A C 1
ATOM 723 O O . THR A 1 86 ? 9.345 -5.631 10.167 1.00 93.25 86 THR A O 1
ATOM 726 N N . PHE A 1 87 ? 10.641 -5.332 8.365 1.00 94.25 87 PHE A N 1
ATOM 727 C CA . PHE A 1 87 ? 9.522 -5.135 7.446 1.00 94.25 87 PHE A CA 1
ATOM 728 C C . PHE A 1 87 ? 8.621 -6.372 7.363 1.00 94.25 87 PHE A C 1
ATOM 730 O O . PHE A 1 87 ? 7.409 -6.269 7.553 1.00 94.25 87 PHE A O 1
ATOM 737 N N . TRP A 1 88 ? 9.214 -7.546 7.132 1.00 94.56 88 TRP A N 1
ATOM 738 C CA . TRP A 1 88 ? 8.458 -8.790 7.025 1.00 94.56 88 TRP A CA 1
ATOM 739 C C . TRP A 1 88 ? 7.916 -9.253 8.377 1.00 94.56 88 TRP A C 1
ATOM 741 O O . TRP A 1 88 ? 6.785 -9.729 8.415 1.00 94.56 88 TRP A O 1
ATOM 751 N N . GLN A 1 89 ? 8.638 -9.034 9.482 1.00 94.19 89 GLN A N 1
ATOM 752 C CA . GLN A 1 89 ? 8.134 -9.302 10.837 1.00 94.19 89 GLN A CA 1
ATOM 753 C C . GLN A 1 89 ? 6.809 -8.579 11.089 1.00 94.19 89 GLN A C 1
ATOM 755 O O . GLN A 1 89 ? 5.808 -9.224 11.387 1.00 94.19 89 GLN A O 1
ATOM 760 N N . TYR A 1 90 ? 6.759 -7.265 10.843 1.00 96.31 90 TYR A N 1
ATOM 761 C CA . TYR A 1 90 ? 5.537 -6.477 11.028 1.00 96.31 90 TYR A CA 1
ATOM 762 C C . TYR A 1 90 ? 4.384 -6.963 10.144 1.00 96.31 90 TYR A C 1
ATOM 764 O O . TYR A 1 90 ? 3.246 -7.046 10.611 1.00 96.31 90 TYR A O 1
ATOM 772 N N . ILE A 1 91 ? 4.657 -7.303 8.878 1.00 96.19 91 ILE A N 1
ATOM 773 C CA . ILE A 1 91 ? 3.648 -7.859 7.964 1.00 96.19 91 ILE A CA 1
ATOM 774 C C . ILE A 1 91 ? 3.083 -9.172 8.512 1.00 96.19 91 ILE A C 1
ATOM 776 O O . ILE A 1 91 ? 1.864 -9.308 8.640 1.00 96.19 91 ILE A O 1
ATOM 780 N N . TYR A 1 92 ? 3.952 -10.129 8.848 1.00 95.31 92 TYR A N 1
ATOM 781 C CA . TYR A 1 92 ? 3.533 -11.453 9.301 1.00 95.31 92 TYR A CA 1
ATOM 782 C C . TYR A 1 92 ? 2.835 -11.399 10.658 1.00 95.31 92 TYR A C 1
ATOM 784 O O . TYR A 1 92 ? 1.796 -12.034 10.813 1.00 95.31 92 TYR A O 1
ATOM 792 N N . GLU A 1 93 ? 3.338 -10.618 11.612 1.00 95.00 93 GLU A N 1
ATOM 793 C CA . GLU A 1 93 ? 2.701 -10.440 12.920 1.00 95.00 93 GLU A CA 1
ATOM 794 C C . GLU A 1 93 ? 1.315 -9.805 12.780 1.00 95.00 93 GLU A C 1
ATOM 796 O O . GLU A 1 93 ? 0.336 -10.341 13.300 1.00 95.00 93 GLU A O 1
ATOM 801 N N . THR A 1 94 ? 1.189 -8.731 11.993 1.00 96.12 94 THR A N 1
ATOM 802 C CA . THR A 1 94 ? -0.107 -8.076 11.746 1.00 96.12 94 THR A CA 1
ATOM 803 C C . THR A 1 94 ? -1.102 -9.038 11.102 1.00 96.12 94 THR A C 1
ATOM 805 O O . THR A 1 94 ? -2.244 -9.157 11.550 1.00 96.12 94 THR A O 1
ATOM 808 N N . LYS A 1 95 ? -0.669 -9.757 10.059 1.00 95.31 95 LYS A N 1
ATOM 809 C CA . LYS A 1 95 ? -1.494 -10.743 9.357 1.00 95.31 95 LYS A CA 1
ATOM 810 C C . LYS A 1 95 ? -1.907 -11.892 10.283 1.00 95.31 95 LYS A C 1
ATOM 812 O O . LYS A 1 95 ? -3.078 -12.259 10.287 1.00 95.31 95 LYS A O 1
ATOM 817 N N . ASN A 1 96 ? -0.994 -12.432 11.086 1.00 94.94 96 ASN A N 1
ATOM 818 C CA . ASN A 1 96 ? -1.286 -13.541 11.997 1.00 94.94 96 ASN A CA 1
ATOM 819 C C . ASN A 1 96 ? -2.211 -13.120 13.150 1.00 94.94 96 ASN A C 1
ATOM 821 O O . ASN A 1 96 ? -3.052 -13.908 13.564 1.00 94.94 96 ASN A O 1
ATOM 825 N N . LEU A 1 97 ? -2.122 -11.879 13.638 1.00 95.38 97 LEU A N 1
ATOM 826 C CA . LEU A 1 97 ? -3.057 -11.359 14.643 1.00 95.38 97 LEU A CA 1
ATOM 827 C C . LEU A 1 97 ? -4.462 -11.108 14.079 1.00 95.38 97 LEU A C 1
ATOM 829 O O . LEU A 1 97 ? -5.451 -11.207 14.814 1.00 95.38 97 LEU A O 1
ATOM 833 N N . LEU A 1 98 ? -4.563 -10.760 12.793 1.00 94.50 98 LEU A N 1
ATOM 834 C CA . LEU A 1 98 ? -5.842 -10.604 12.100 1.00 94.50 98 LEU A CA 1
ATOM 835 C C . LEU A 1 98 ? -6.469 -11.945 11.713 1.00 94.50 98 LEU A C 1
ATOM 837 O O . LEU A 1 98 ? -7.684 -12.064 11.799 1.00 94.50 98 LEU A O 1
ATOM 841 N N . MET A 1 99 ? -5.657 -12.918 11.293 1.00 94.06 99 MET A N 1
ATOM 842 C CA . MET A 1 99 ? -6.098 -14.198 10.724 1.00 94.06 99 MET A CA 1
ATOM 843 C C . MET A 1 99 ? -5.265 -15.377 11.272 1.00 94.06 99 MET A C 1
ATOM 845 O O . MET A 1 99 ? -4.514 -16.002 10.507 1.00 94.06 99 MET A O 1
ATOM 849 N N . PRO A 1 100 ? -5.366 -15.694 12.578 1.00 93.88 100 PRO A N 1
ATOM 850 C CA . PRO A 1 100 ? -4.515 -16.692 13.238 1.00 93.88 100 PRO A CA 1
ATOM 851 C C . PRO A 1 100 ? -4.655 -18.101 12.646 1.00 93.88 100 PRO A C 1
ATOM 853 O O . PRO A 1 100 ? -3.666 -18.823 12.544 1.00 93.88 100 PRO A O 1
ATOM 856 N N . ASP A 1 101 ? -5.834 -18.454 12.132 1.00 93.31 101 ASP A N 1
ATOM 857 C CA . ASP A 1 101 ? -6.099 -19.768 11.526 1.00 93.31 101 ASP A CA 1
ATOM 858 C C . ASP A 1 101 ? -5.426 -19.955 10.151 1.00 93.31 101 ASP A C 1
ATOM 860 O O . ASP A 1 101 ? -5.513 -21.013 9.531 1.00 93.31 101 ASP A O 1
ATOM 864 N N . THR A 1 102 ? -4.738 -18.923 9.649 1.00 91.94 102 THR A N 1
ATOM 865 C CA . THR A 1 102 ? -4.093 -18.916 8.328 1.00 91.94 102 THR A CA 1
ATOM 866 C C . THR A 1 102 ? -2.574 -18.768 8.401 1.00 91.94 102 THR A C 1
ATOM 868 O O . THR A 1 102 ? -1.933 -18.393 7.413 1.00 91.94 102 THR A O 1
ATOM 871 N N . ILE A 1 103 ? -1.958 -19.029 9.558 1.00 89.38 103 ILE A N 1
ATOM 872 C CA . ILE A 1 103 ? -0.495 -19.019 9.704 1.00 89.38 103 ILE A CA 1
ATOM 873 C C . ILE A 1 103 ? 0.146 -19.912 8.624 1.00 89.38 103 ILE A C 1
ATOM 875 O O . ILE A 1 103 ? -0.333 -20.999 8.314 1.00 89.38 103 ILE A O 1
ATOM 879 N N . GLY A 1 104 ? 1.208 -19.407 7.990 1.00 87.19 104 GLY A N 1
ATOM 880 C CA . GLY A 1 104 ? 1.891 -20.078 6.874 1.00 87.19 104 GLY A CA 1
ATOM 881 C C . GLY A 1 104 ? 1.232 -19.917 5.496 1.00 87.19 104 GLY A C 1
ATOM 882 O O . GLY A 1 104 ? 1.874 -20.205 4.495 1.00 87.19 104 GLY A O 1
ATOM 883 N N . LYS A 1 105 ? -0.002 -19.404 5.410 1.00 92.62 105 LYS A N 1
ATOM 884 C CA . LYS A 1 105 ? -0.683 -19.139 4.128 1.00 92.62 105 LYS A CA 1
ATOM 885 C C . LYS A 1 105 ? -0.214 -17.840 3.457 1.00 92.62 105 LYS A C 1
ATOM 887 O O . LYS A 1 105 ? 0.029 -16.838 4.139 1.00 92.62 105 LYS A O 1
ATOM 892 N N . LYS A 1 106 ? -0.169 -17.835 2.124 1.00 94.50 106 LYS A N 1
ATOM 893 C CA . LYS A 1 106 ? 0.155 -16.721 1.211 1.00 94.50 106 LYS A CA 1
ATOM 894 C C . LYS A 1 106 ? -1.112 -15.932 0.845 1.00 94.50 106 LYS A C 1
ATOM 896 O O . LYS A 1 106 ? -1.421 -15.683 -0.314 1.00 94.50 106 LYS A O 1
ATOM 901 N N . ASN A 1 107 ? -1.870 -15.540 1.864 1.00 94.50 107 ASN A N 1
ATOM 902 C CA . ASN A 1 107 ? -3.205 -14.945 1.753 1.00 94.50 107 ASN A CA 1
ATOM 903 C C . ASN A 1 107 ? -3.230 -13.410 1.900 1.00 94.50 107 ASN A C 1
ATOM 905 O O . ASN A 1 107 ? -4.242 -12.823 2.281 1.00 94.50 107 ASN A O 1
ATOM 909 N N . PHE A 1 108 ? -2.112 -12.753 1.607 1.00 97.62 108 PHE A N 1
ATOM 910 C CA . PHE A 1 108 ? -1.985 -11.299 1.560 1.00 97.62 108 PHE A CA 1
ATOM 911 C C . PHE A 1 108 ? -1.136 -10.899 0.352 1.00 97.62 108 PHE A C 1
ATOM 913 O O . PHE A 1 108 ? -0.446 -11.726 -0.241 1.00 97.62 108 PHE A O 1
ATOM 920 N N . LEU A 1 109 ? -1.188 -9.620 -0.006 1.00 98.38 109 LEU A N 1
ATOM 921 C CA . LEU A 1 109 ? -0.398 -9.046 -1.088 1.00 98.38 109 LEU A CA 1
ATOM 922 C C . LEU A 1 109 ? 0.568 -7.999 -0.546 1.00 98.38 109 LEU A C 1
ATOM 924 O O . LEU A 1 109 ? 0.293 -7.333 0.455 1.00 98.38 109 LEU A O 1
ATOM 928 N N . TRP A 1 110 ? 1.682 -7.827 -1.247 1.00 97.88 110 TRP A N 1
ATOM 929 C CA . TRP A 1 110 ? 2.650 -6.766 -0.995 1.00 97.88 110 TRP A CA 1
ATOM 930 C C . TRP A 1 110 ? 2.947 -5.994 -2.281 1.00 97.88 110 TRP A C 1
ATOM 932 O O . TRP A 1 110 ? 3.146 -6.583 -3.342 1.00 97.88 110 TRP A O 1
ATOM 942 N N . SER A 1 111 ? 2.975 -4.673 -2.177 1.00 97.56 111 SER A N 1
ATOM 943 C CA . SER A 1 111 ? 3.340 -3.749 -3.246 1.00 97.56 111 SER A CA 1
ATOM 944 C C . SER A 1 111 ? 4.151 -2.591 -2.655 1.00 97.56 111 SER A C 1
ATOM 946 O O . SER A 1 111 ? 4.438 -2.554 -1.458 1.00 97.56 111 SER A O 1
ATOM 948 N N . ASN A 1 112 ? 4.510 -1.617 -3.480 1.00 97.50 112 ASN A N 1
ATOM 949 C CA . ASN A 1 112 ? 5.205 -0.408 -3.063 1.00 97.50 112 ASN A CA 1
ATOM 950 C C . ASN A 1 112 ? 4.560 0.815 -3.706 1.00 97.50 112 ASN A C 1
ATOM 952 O O . ASN A 1 112 ? 3.981 0.711 -4.791 1.00 97.50 112 ASN A O 1
ATOM 956 N N . VAL A 1 113 ? 4.668 1.968 -3.038 1.00 97.25 113 VAL A N 1
ATOM 957 C CA . VAL A 1 113 ? 4.249 3.249 -3.614 1.00 97.25 113 VAL A CA 1
ATOM 958 C C . VAL A 1 113 ? 5.048 3.483 -4.892 1.00 97.25 113 VAL A C 1
ATOM 960 O O . VAL A 1 113 ? 4.465 3.524 -5.967 1.00 97.25 113 VAL A O 1
ATOM 963 N N . SER A 1 114 ? 6.373 3.570 -4.824 1.00 96.12 114 SER A N 1
ATOM 964 C CA . SER A 1 114 ? 7.188 3.560 -6.037 1.00 96.12 114 SER A CA 1
ATOM 965 C C . SER A 1 114 ? 7.377 2.131 -6.536 1.00 96.12 114 SER A C 1
ATOM 967 O O . SER A 1 114 ? 7.716 1.235 -5.765 1.00 96.12 114 SER A O 1
ATOM 969 N N . LYS A 1 115 ? 7.216 1.918 -7.844 1.00 96.69 115 LYS A N 1
ATOM 970 C CA . LYS A 1 115 ? 7.584 0.648 -8.493 1.00 96.69 115 LYS A CA 1
ATOM 971 C C . LYS A 1 115 ? 9.068 0.546 -8.807 1.00 96.69 115 LYS A C 1
ATOM 973 O O . LYS A 1 115 ? 9.519 -0.545 -9.142 1.00 96.69 115 LYS A O 1
ATOM 978 N N . PHE A 1 116 ? 9.785 1.657 -8.673 1.00 95.56 116 PHE A N 1
ATOM 979 C CA . PHE A 1 116 ? 11.180 1.810 -9.048 1.00 95.56 116 PHE A CA 1
ATOM 980 C C . PHE A 1 116 ? 12.001 2.393 -7.888 1.00 95.56 116 PHE A C 1
ATOM 982 O O . PHE A 1 116 ? 11.476 3.165 -7.081 1.00 95.56 116 PHE A O 1
ATOM 989 N N . SER A 1 117 ? 13.280 2.045 -7.822 1.00 94.19 117 SER A N 1
ATOM 990 C CA . SER A 1 117 ? 14.301 2.614 -6.925 1.00 94.19 117 SER A CA 1
ATOM 991 C C . SER A 1 117 ? 15.595 2.868 -7.707 1.00 94.19 117 SER A C 1
ATOM 993 O O . SER A 1 117 ? 15.636 2.617 -8.911 1.00 94.19 117 SER A O 1
ATOM 995 N N . LYS A 1 118 ? 16.647 3.381 -7.063 1.00 90.31 118 LYS A N 1
ATOM 996 C CA . LYS A 1 118 ? 17.985 3.406 -7.667 1.00 90.31 118 LYS A CA 1
ATOM 997 C C . LYS A 1 118 ? 18.574 1.989 -7.702 1.00 90.31 118 LYS A C 1
ATOM 999 O O . LYS A 1 118 ? 18.410 1.243 -6.736 1.00 90.31 118 LYS A O 1
ATOM 1004 N N . ALA A 1 119 ? 19.244 1.619 -8.797 1.00 83.94 119 ALA A N 1
ATOM 1005 C CA . ALA A 1 119 ? 19.897 0.308 -8.940 1.00 83.94 119 ALA A CA 1
ATOM 1006 C C . ALA A 1 119 ? 21.127 0.173 -8.046 1.00 83.94 119 ALA A C 1
ATOM 1008 O O . ALA A 1 119 ? 21.290 -0.818 -7.338 1.00 83.94 119 ALA A O 1
ATOM 1009 N N . VAL A 1 120 ? 21.951 1.214 -8.009 1.00 71.50 120 VAL A N 1
ATOM 1010 C CA . VAL A 1 120 ? 23.088 1.314 -7.097 1.00 71.50 120 VAL A CA 1
ATOM 1011 C C . VAL A 1 120 ? 22.599 1.866 -5.752 1.00 71.50 120 VAL A C 1
ATOM 1013 O O . VAL A 1 120 ? 21.875 2.859 -5.714 1.00 71.50 120 VAL A O 1
ATOM 1016 N N . GLU A 1 121 ? 22.970 1.196 -4.655 1.00 67.44 121 GLU A N 1
ATOM 1017 C CA . GLU A 1 121 ? 22.628 1.514 -3.249 1.00 67.44 121 GLU A CA 1
ATOM 1018 C C . GLU A 1 121 ? 21.163 1.309 -2.827 1.00 67.44 121 GLU A C 1
ATOM 1020 O O . GLU A 1 121 ? 20.858 1.400 -1.637 1.00 67.44 121 GLU A O 1
ATOM 1025 N N . GLY A 1 122 ? 20.254 0.990 -3.755 1.00 68.62 122 GLY A N 1
ATOM 1026 C CA . GLY A 1 122 ? 18.863 0.672 -3.429 1.00 68.62 122 GLY A CA 1
ATOM 1027 C C . GLY A 1 122 ? 18.091 1.832 -2.797 1.00 68.62 122 GLY A C 1
ATOM 1028 O O . GLY A 1 122 ? 17.147 1.601 -2.060 1.00 68.62 122 GLY A O 1
ATOM 1029 N N . SER A 1 123 ? 18.473 3.083 -3.040 1.00 80.19 123 SER A N 1
ATOM 1030 C CA . SER A 1 123 ? 17.822 4.242 -2.423 1.00 80.19 123 SER A CA 1
ATOM 1031 C C . SER A 1 123 ? 16.645 4.776 -3.249 1.00 80.19 123 SER A C 1
ATOM 1033 O O . SER A 1 123 ? 16.364 4.314 -4.362 1.00 80.19 123 SER A O 1
ATOM 1035 N N . ALA A 1 124 ? 15.940 5.763 -2.695 1.00 85.31 124 ALA A N 1
ATOM 1036 C CA . ALA A 1 124 ? 14.831 6.399 -3.383 1.00 85.31 124 ALA A CA 1
ATOM 1037 C C . ALA A 1 124 ? 15.273 7.105 -4.660 1.00 85.31 124 ALA A C 1
ATOM 1039 O O . ALA A 1 124 ? 16.277 7.818 -4.676 1.00 85.31 124 ALA A O 1
ATOM 1040 N N . ILE A 1 125 ? 14.476 6.950 -5.717 1.00 90.56 125 ILE A N 1
ATOM 1041 C CA . ILE A 1 125 ? 14.600 7.807 -6.896 1.00 90.56 125 ILE A CA 1
ATOM 1042 C C . ILE A 1 125 ? 14.182 9.237 -6.556 1.00 90.56 125 ILE A C 1
ATOM 1044 O O . ILE A 1 125 ? 13.324 9.471 -5.688 1.00 90.56 125 ILE A O 1
ATOM 1048 N N . GLU A 1 126 ? 14.785 10.181 -7.274 1.00 90.81 126 GLU A N 1
ATOM 1049 C CA . GLU A 1 126 ? 14.471 11.599 -7.146 1.00 90.81 126 GLU A CA 1
ATOM 1050 C C . GLU A 1 126 ? 13.012 11.873 -7.532 1.00 90.81 126 GLU A C 1
ATOM 1052 O O . GLU A 1 126 ? 12.328 11.059 -8.166 1.00 90.81 126 GLU A O 1
ATOM 1057 N N . LEU A 1 127 ? 12.488 13.023 -7.105 1.00 91.06 127 LEU A N 1
ATOM 1058 C CA . LEU A 1 127 ? 11.074 13.344 -7.299 1.00 91.06 127 LEU A CA 1
ATOM 1059 C C . LEU A 1 127 ? 10.705 13.451 -8.787 1.00 91.06 127 LEU A C 1
ATOM 1061 O O . LEU A 1 127 ? 9.590 13.086 -9.164 1.00 91.06 127 LEU A O 1
ATOM 1065 N N . GLU A 1 128 ? 11.617 13.950 -9.614 1.00 92.62 128 GLU A N 1
ATOM 1066 C CA . GLU A 1 128 ? 11.461 14.091 -11.060 1.00 92.62 128 GLU A CA 1
ATOM 1067 C C . GLU A 1 128 ? 11.325 12.720 -11.732 1.00 92.62 128 GLU A C 1
ATOM 1069 O O . GLU A 1 128 ? 10.351 12.489 -12.451 1.00 92.62 128 GLU A O 1
ATOM 1074 N N . ASP A 1 129 ? 12.220 11.782 -11.414 1.00 93.50 129 ASP A N 1
ATOM 1075 C CA . ASP A 1 129 ? 12.178 10.411 -11.933 1.00 93.50 129 ASP A CA 1
ATOM 1076 C C . ASP A 1 129 ? 10.937 9.668 -11.436 1.00 93.50 129 ASP A C 1
ATOM 1078 O O . ASP A 1 129 ? 10.254 8.983 -12.200 1.00 93.50 129 ASP A O 1
ATOM 1082 N N . PHE A 1 130 ? 10.574 9.857 -10.162 1.00 94.56 130 PHE A N 1
ATOM 1083 C CA . PHE A 1 130 ? 9.343 9.302 -9.604 1.00 94.56 130 PHE A CA 1
ATOM 1084 C C . PHE A 1 130 ? 8.113 9.756 -10.394 1.00 94.56 130 PHE A C 1
ATOM 1086 O O . PHE A 1 130 ? 7.260 8.931 -10.732 1.00 94.56 130 PHE A O 1
ATOM 1093 N N . LYS A 1 131 ? 8.019 11.052 -10.713 1.00 94.75 131 LYS A N 1
ATOM 1094 C CA . LYS A 1 131 ? 6.924 11.594 -11.527 1.00 94.75 131 LYS A CA 1
ATOM 1095 C C . LYS A 1 131 ? 6.974 11.057 -12.950 1.00 94.75 131 LYS A C 1
ATOM 1097 O O . LYS A 1 131 ? 5.939 10.613 -13.437 1.00 94.75 131 LYS A O 1
ATOM 1102 N N . PHE A 1 132 ? 8.154 11.011 -13.576 1.00 94.88 132 PHE A N 1
ATOM 1103 C CA . PHE A 1 132 ? 8.331 10.434 -14.909 1.00 94.88 132 PHE A CA 1
ATOM 1104 C C . PHE A 1 132 ? 7.760 9.013 -14.980 1.00 94.88 132 PHE A C 1
ATOM 1106 O O . PHE A 1 132 ? 6.947 8.715 -15.863 1.00 94.88 132 PHE A O 1
ATOM 1113 N N . PHE A 1 133 ? 8.118 8.150 -14.026 1.00 94.94 133 PHE A N 1
ATOM 1114 C CA . PHE A 1 133 ? 7.588 6.792 -13.980 1.00 94.94 133 PHE A CA 1
ATOM 1115 C C . PHE A 1 133 ? 6.095 6.771 -13.667 1.00 94.94 133 PHE A C 1
ATOM 1117 O O . PHE A 1 133 ? 5.350 6.114 -14.386 1.00 94.94 133 PHE A O 1
ATOM 1124 N N . CYS A 1 134 ? 5.611 7.512 -12.670 1.00 93.19 134 CYS A N 1
ATOM 1125 C CA . CYS A 1 134 ? 4.182 7.529 -12.338 1.00 93.19 134 CYS A CA 1
ATOM 1126 C C . CYS A 1 134 ? 3.308 8.047 -13.492 1.00 93.19 134 CYS A C 1
ATOM 1128 O O . CYS A 1 134 ? 2.192 7.564 -13.699 1.00 93.19 134 CYS A O 1
ATOM 1130 N N . ASP A 1 135 ? 3.806 8.993 -14.285 1.00 94.31 135 ASP A N 1
ATOM 1131 C CA . ASP A 1 135 ? 3.079 9.534 -15.428 1.00 94.31 135 ASP A CA 1
ATOM 1132 C C . ASP A 1 135 ? 3.001 8.530 -16.575 1.00 94.31 135 ASP A C 1
ATOM 1134 O O . ASP A 1 135 ? 1.964 8.455 -17.246 1.00 94.31 135 ASP A O 1
ATOM 1138 N N . ASN A 1 136 ? 4.041 7.716 -16.763 1.00 94.50 136 ASN A N 1
ATOM 1139 C CA . ASN A 1 136 ? 4.169 6.761 -17.864 1.00 94.50 136 ASN A CA 1
ATOM 1140 C C . ASN A 1 136 ? 3.814 5.309 -17.501 1.00 94.50 136 ASN A C 1
ATOM 1142 O O . ASN A 1 136 ? 3.639 4.494 -18.405 1.00 94.50 136 ASN A O 1
ATOM 1146 N N . PHE A 1 137 ? 3.652 5.006 -16.213 1.00 95.06 137 PHE A N 1
ATOM 1147 C CA . PHE A 1 137 ? 3.492 3.659 -15.665 1.00 95.06 137 PHE A CA 1
ATOM 1148 C C . PHE A 1 137 ? 2.461 3.651 -14.518 1.00 95.06 137 PHE A C 1
ATOM 1150 O O . PHE A 1 137 ? 2.787 3.529 -13.335 1.00 95.06 137 PHE A O 1
ATOM 1157 N N . LYS A 1 138 ? 1.178 3.834 -14.860 1.00 93.31 138 LYS A N 1
ATOM 1158 C CA . LYS A 1 138 ? 0.099 4.122 -13.893 1.00 93.31 138 LYS A CA 1
ATOM 1159 C C . LYS A 1 138 ? -0.467 2.849 -13.268 1.00 93.31 138 LYS A C 1
ATOM 1161 O O . LYS A 1 138 ? -1.516 2.363 -13.686 1.00 93.31 138 LYS A O 1
ATOM 1166 N N . ILE A 1 139 ? 0.231 2.315 -12.268 1.00 96.12 139 ILE A N 1
ATOM 1167 C CA . ILE A 1 139 ? -0.044 0.968 -11.755 1.00 96.12 139 ILE A CA 1
ATOM 1168 C C . ILE A 1 139 ? -0.792 0.931 -10.417 1.00 96.12 139 ILE A C 1
ATOM 1170 O O . ILE A 1 139 ? -1.793 0.224 -10.328 1.00 96.12 139 ILE A O 1
ATOM 1174 N N . LEU A 1 140 ? -0.347 1.654 -9.383 1.00 97.81 140 LEU A N 1
ATOM 1175 C CA . LEU A 1 140 ? -0.786 1.399 -8.000 1.00 97.81 140 LEU A CA 1
ATOM 1176 C C . LEU A 1 140 ? -2.313 1.475 -7.805 1.00 97.81 140 LEU A C 1
ATOM 1178 O O . LEU A 1 140 ? -2.909 0.588 -7.196 1.00 97.81 140 LEU A O 1
ATOM 1182 N N . GLU A 1 141 ? -2.969 2.509 -8.339 1.00 98.00 141 GLU A N 1
ATOM 1183 C CA . GLU A 1 141 ? -4.428 2.649 -8.230 1.00 98.00 141 GLU A CA 1
ATOM 1184 C C . GLU A 1 141 ? -5.172 1.489 -8.915 1.00 98.00 141 GLU A C 1
ATOM 1186 O O . GLU A 1 141 ? -6.176 0.992 -8.400 1.00 98.00 141 GLU A O 1
ATOM 1191 N N . GLU A 1 142 ? -4.682 1.036 -10.070 1.00 98.38 142 GLU A N 1
ATOM 1192 C CA . GLU A 1 142 ? -5.289 -0.058 -10.831 1.00 98.38 142 GLU A CA 1
ATOM 1193 C C . GLU A 1 142 ? -5.032 -1.418 -10.171 1.00 98.38 142 GLU A C 1
ATOM 1195 O O . GLU A 1 142 ? -5.930 -2.258 -10.142 1.00 98.38 142 GLU A O 1
ATOM 1200 N N . GLU A 1 143 ? -3.867 -1.619 -9.549 1.00 98.62 143 GLU A N 1
ATOM 1201 C CA . GLU A 1 143 ? -3.605 -2.787 -8.705 1.00 98.62 143 GLU A CA 1
ATOM 1202 C C . GLU A 1 143 ? -4.636 -2.902 -7.584 1.00 98.62 143 GLU A C 1
ATOM 1204 O O . GLU A 1 143 ? -5.230 -3.967 -7.403 1.00 98.62 143 GLU A O 1
ATOM 1209 N N . ILE A 1 144 ? -4.914 -1.802 -6.876 1.00 98.69 144 ILE A N 1
ATOM 1210 C CA . ILE A 1 144 ? -5.914 -1.774 -5.801 1.00 98.69 144 ILE A CA 1
ATOM 1211 C C . ILE A 1 144 ? -7.303 -2.121 -6.355 1.00 98.69 144 ILE A C 1
ATOM 1213 O O . ILE A 1 144 ? -8.019 -2.933 -5.770 1.00 98.69 144 ILE A O 1
ATOM 1217 N N . LYS A 1 145 ? -7.683 -1.574 -7.518 1.00 98.50 145 LYS A N 1
ATOM 1218 C CA . LYS A 1 145 ? -8.972 -1.888 -8.166 1.00 98.50 145 LYS A CA 1
ATOM 1219 C C . LYS A 1 145 ? -9.096 -3.348 -8.596 1.00 98.50 145 LYS A C 1
ATOM 1221 O O . LYS A 1 145 ? -10.192 -3.906 -8.524 1.00 98.50 145 LYS A O 1
ATOM 1226 N N . ILE A 1 146 ? -8.011 -3.947 -9.086 1.00 98.69 146 ILE A N 1
ATOM 1227 C CA . ILE A 1 146 ? -7.987 -5.338 -9.553 1.00 98.69 146 ILE A CA 1
ATOM 1228 C C . ILE A 1 146 ? -8.053 -6.302 -8.369 1.00 98.69 146 ILE A C 1
ATOM 1230 O O . ILE A 1 146 ? -8.844 -7.244 -8.394 1.00 98.69 146 ILE A O 1
ATOM 1234 N N . THR A 1 147 ? -7.236 -6.055 -7.347 1.00 98.50 147 THR A N 1
ATOM 1235 C CA . THR A 1 147 ? -7.077 -6.939 -6.182 1.00 98.50 147 THR A CA 1
ATOM 1236 C C . THR A 1 147 ? -8.211 -6.796 -5.171 1.00 98.50 147 THR A C 1
ATOM 1238 O O . THR A 1 147 ? -8.544 -7.767 -4.500 1.00 98.50 147 THR A O 1
ATOM 1241 N N . LYS A 1 148 ? -8.868 -5.628 -5.115 1.00 97.94 148 LYS A N 1
ATOM 1242 C CA . LYS A 1 148 ? -9.999 -5.335 -4.218 1.00 97.94 148 LYS A CA 1
ATOM 1243 C C . LYS A 1 148 ? -9.716 -5.759 -2.765 1.00 97.94 148 LYS A C 1
ATOM 1245 O O . LYS A 1 148 ? -10.459 -6.588 -2.217 1.00 97.94 148 LYS A O 1
ATOM 1250 N N . PRO A 1 149 ? -8.644 -5.229 -2.151 1.00 98.44 149 PRO A N 1
ATOM 1251 C CA . PRO A 1 149 ? -8.341 -5.528 -0.764 1.00 98.44 149 PRO A CA 1
ATOM 1252 C C . PRO A 1 149 ? -9.457 -5.000 0.143 1.00 98.44 149 PRO A C 1
ATOM 1254 O O . PRO A 1 149 ? -10.057 -3.962 -0.136 1.00 98.44 149 PRO A O 1
ATOM 1257 N N . ASP A 1 150 ? -9.712 -5.704 1.240 1.00 97.94 150 ASP A N 1
ATOM 1258 C CA . ASP A 1 150 ? -10.584 -5.233 2.319 1.00 97.94 150 ASP A CA 1
ATOM 1259 C C . ASP A 1 150 ? -9.800 -4.335 3.289 1.00 97.94 150 ASP A C 1
ATOM 1261 O O . ASP A 1 150 ? -10.379 -3.462 3.936 1.00 97.94 150 ASP A O 1
ATOM 1265 N N . VAL A 1 151 ? -8.475 -4.529 3.356 1.00 98.62 151 VAL A N 1
ATOM 1266 C CA . VAL A 1 151 ? -7.546 -3.784 4.212 1.00 98.62 151 VAL A CA 1
ATOM 1267 C C . VAL A 1 151 ? -6.317 -3.357 3.410 1.00 98.62 151 VAL A C 1
ATOM 1269 O O . VAL A 1 151 ? -5.695 -4.178 2.737 1.00 98.62 151 VAL A O 1
ATOM 1272 N N . ILE A 1 152 ? -5.925 -2.089 3.525 1.00 98.88 152 ILE A N 1
ATOM 1273 C CA . ILE A 1 152 ? -4.673 -1.555 2.984 1.00 98.88 152 ILE A CA 1
ATOM 1274 C C . ILE A 1 152 ? -3.856 -0.924 4.113 1.00 98.88 152 ILE A C 1
ATOM 1276 O O . ILE A 1 152 ? -4.367 -0.097 4.869 1.00 98.88 152 ILE A O 1
ATOM 1280 N N . ILE A 1 153 ? -2.573 -1.271 4.207 1.00 98.81 153 ILE A N 1
ATOM 1281 C CA . ILE A 1 153 ? -1.650 -0.671 5.180 1.00 98.81 153 ILE A CA 1
ATOM 1282 C C . ILE A 1 153 ? -0.424 -0.133 4.441 1.00 98.81 153 ILE A C 1
ATOM 1284 O O . ILE A 1 153 ? 0.395 -0.897 3.931 1.00 98.81 153 ILE A O 1
ATOM 1288 N N . PHE A 1 154 ? -0.302 1.193 4.393 1.00 98.81 154 PHE A N 1
ATOM 1289 C CA . PHE A 1 154 ? 0.869 1.905 3.891 1.00 98.81 154 PHE A CA 1
ATOM 1290 C C . PHE A 1 154 ? 1.926 2.017 4.994 1.00 98.81 154 PHE A C 1
ATOM 1292 O O . PHE A 1 154 ? 1.791 2.807 5.931 1.00 98.81 154 PHE A O 1
ATOM 1299 N N . PHE A 1 155 ? 3.003 1.251 4.848 1.00 98.50 155 PHE A N 1
ATOM 1300 C CA . PHE A 1 155 ? 4.197 1.252 5.689 1.00 98.50 155 PHE A CA 1
ATOM 1301 C C . PHE A 1 155 ? 5.227 2.265 5.178 1.00 98.50 155 PHE A C 1
ATOM 1303 O O . PHE A 1 155 ? 6.332 1.917 4.763 1.00 98.50 155 PHE A O 1
ATOM 1310 N N . THR A 1 156 ? 4.858 3.544 5.162 1.00 96.94 156 THR A N 1
ATOM 1311 C CA . THR A 1 156 ? 5.638 4.574 4.459 1.00 96.94 156 THR A CA 1
ATOM 1312 C C . THR A 1 156 ? 6.049 5.750 5.337 1.00 96.94 156 THR A C 1
ATOM 1314 O O . THR A 1 156 ? 7.167 6.244 5.187 1.00 96.94 156 THR A O 1
ATOM 1317 N N . GLY A 1 157 ? 5.205 6.169 6.281 1.00 96.00 157 GLY A N 1
ATOM 1318 C CA . GLY A 1 15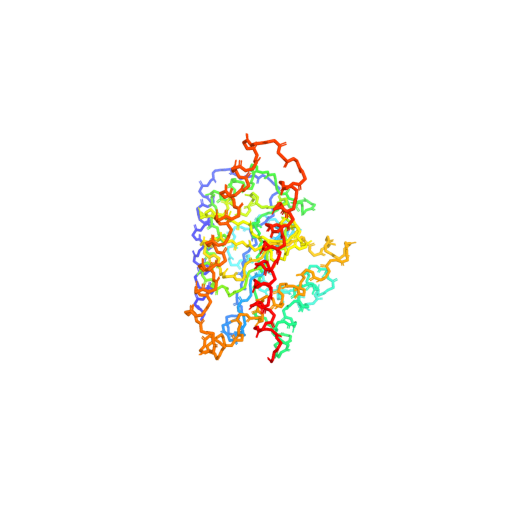7 ? 5.327 7.446 6.994 1.00 96.00 157 GLY A CA 1
ATOM 1319 C C . GLY A 1 157 ? 4.769 8.640 6.207 1.00 96.00 157 GLY A C 1
ATOM 1320 O O . GLY A 1 157 ? 4.526 8.548 5.001 1.00 96.00 157 GLY A O 1
ATOM 1321 N N . ASN A 1 158 ? 4.536 9.753 6.910 1.00 95.94 158 ASN A N 1
ATOM 1322 C CA . ASN A 1 158 ? 3.938 10.983 6.366 1.00 95.94 158 ASN A CA 1
ATOM 1323 C C . ASN A 1 158 ? 4.776 11.659 5.271 1.00 95.94 158 ASN A C 1
ATOM 1325 O O . ASN A 1 158 ? 4.238 12.331 4.394 1.00 95.94 158 ASN A O 1
ATOM 1329 N N . ASN A 1 159 ? 6.092 11.448 5.268 1.00 95.50 159 ASN A N 1
ATOM 1330 C CA . ASN A 1 159 ? 6.990 11.942 4.226 1.00 95.50 159 ASN A CA 1
ATOM 1331 C C . ASN A 1 159 ? 6.671 11.368 2.829 1.00 95.50 159 ASN A C 1
ATOM 1333 O O . ASN A 1 159 ? 7.097 11.937 1.826 1.00 95.50 159 ASN A O 1
ATOM 1337 N N . TRP A 1 160 ? 5.886 10.289 2.750 1.00 96.19 160 TRP A N 1
ATOM 1338 C CA . TRP A 1 160 ? 5.401 9.705 1.497 1.00 96.19 160 TRP A CA 1
ATOM 1339 C C . TRP A 1 160 ? 3.974 10.121 1.119 1.00 96.19 160 TRP A C 1
ATOM 1341 O O . TRP A 1 160 ? 3.535 9.778 0.022 1.00 96.19 160 TRP A O 1
ATOM 1351 N N . ASP A 1 161 ? 3.263 10.898 1.945 1.00 97.06 161 ASP A N 1
ATOM 1352 C CA . ASP A 1 161 ? 1.853 11.247 1.704 1.00 97.06 161 ASP A CA 1
ATOM 1353 C C . ASP A 1 161 ? 1.660 11.928 0.335 1.00 97.06 161 ASP A C 1
ATOM 1355 O O . ASP A 1 161 ? 0.747 11.570 -0.409 1.00 97.06 161 ASP A O 1
ATOM 1359 N N . LYS A 1 162 ? 2.580 12.820 -0.070 1.00 95.81 162 LYS A N 1
ATOM 1360 C CA . LYS A 1 162 ? 2.559 13.459 -1.402 1.00 95.81 162 LYS A CA 1
ATOM 1361 C C . LYS A 1 162 ? 2.743 12.459 -2.551 1.00 95.81 162 LYS A C 1
ATOM 1363 O O . LYS A 1 162 ? 2.098 12.598 -3.585 1.00 95.81 162 LYS A O 1
ATOM 1368 N N . LYS A 1 163 ? 3.606 11.449 -2.383 1.00 96.50 163 LYS A N 1
ATOM 1369 C CA . LYS A 1 163 ? 3.840 10.396 -3.390 1.00 96.50 163 LYS A CA 1
ATOM 1370 C C . LYS A 1 163 ? 2.640 9.448 -3.498 1.00 96.50 163 LYS A C 1
ATOM 1372 O O . LYS A 1 163 ? 2.303 9.022 -4.598 1.00 96.50 163 LYS A O 1
ATOM 1377 N N . ILE A 1 164 ? 1.963 9.164 -2.381 1.00 97.06 164 ILE A N 1
ATOM 1378 C CA . ILE A 1 164 ? 0.704 8.401 -2.370 1.00 97.06 164 ILE A CA 1
ATOM 1379 C C . ILE A 1 164 ? -0.390 9.202 -3.087 1.00 97.06 164 ILE A C 1
ATOM 1381 O O . ILE A 1 164 ? -1.027 8.684 -4.000 1.00 97.06 164 ILE A O 1
ATOM 1385 N N . GLN A 1 165 ? -0.567 10.480 -2.734 1.00 96.56 165 GLN A N 1
ATOM 1386 C CA . GLN A 1 165 ? -1.535 11.375 -3.380 1.00 96.56 165 GLN A CA 1
ATOM 1387 C C . GLN A 1 165 ? -1.299 11.523 -4.885 1.00 96.56 165 GLN A C 1
ATOM 1389 O O . GLN A 1 165 ? -2.261 11.619 -5.633 1.00 96.56 165 GLN A O 1
ATOM 1394 N N . TYR A 1 166 ? -0.044 11.511 -5.342 1.00 96.25 166 TYR A N 1
ATOM 1395 C CA . TYR A 1 166 ? 0.271 11.607 -6.769 1.00 96.25 166 TYR A CA 1
ATOM 1396 C C . TYR A 1 166 ? -0.275 10.427 -7.586 1.00 96.25 166 TYR A C 1
ATOM 1398 O O . TYR A 1 166 ? -0.618 10.579 -8.755 1.00 96.25 166 TYR A O 1
ATOM 1406 N N . GLN A 1 167 ? -0.355 9.243 -6.980 1.00 95.81 167 GLN A N 1
ATOM 1407 C CA . GLN A 1 167 ? -0.735 8.021 -7.687 1.00 95.81 167 GLN A CA 1
ATOM 1408 C C . GLN A 1 167 ? -2.217 7.682 -7.613 1.00 95.81 167 GLN A C 1
ATOM 1410 O O . GLN A 1 167 ? -2.667 6.810 -8.352 1.00 95.81 167 GLN A O 1
ATOM 1415 N N . ILE A 1 168 ? -2.963 8.348 -6.736 1.00 96.56 168 ILE A N 1
ATOM 1416 C CA . ILE A 1 168 ? -4.394 8.129 -6.558 1.00 96.56 168 ILE A CA 1
ATOM 1417 C C . ILE A 1 168 ? -5.128 9.345 -7.103 1.00 96.56 168 ILE A C 1
ATOM 1419 O O . ILE A 1 168 ? -4.940 10.460 -6.627 1.00 96.56 168 ILE A O 1
ATOM 1423 N N . LYS A 1 169 ? -5.981 9.133 -8.106 1.00 95.00 169 LYS A N 1
ATOM 1424 C CA . LYS A 1 169 ? -6.723 10.216 -8.769 1.00 95.00 169 LYS A CA 1
ATOM 1425 C C . LYS A 1 169 ? -7.653 10.972 -7.828 1.00 95.00 169 LYS A C 1
ATOM 1427 O O . LYS A 1 169 ? -7.862 12.168 -8.016 1.00 95.00 169 LYS A O 1
ATOM 1432 N N . ASP A 1 170 ? -8.265 10.272 -6.877 1.00 95.56 170 ASP A N 1
ATOM 1433 C CA . ASP A 1 170 ? -9.185 10.889 -5.927 1.00 95.56 170 ASP A CA 1
ATOM 1434 C C . ASP A 1 170 ? -8.433 11.586 -4.786 1.00 95.56 170 ASP A C 1
ATOM 1436 O O . ASP A 1 170 ? -7.369 11.149 -4.341 1.00 95.56 170 ASP A O 1
ATOM 1440 N N . LYS A 1 171 ? -9.007 12.680 -4.282 1.00 96.69 171 LYS A N 1
ATOM 1441 C CA . LYS A 1 171 ? -8.377 13.486 -3.236 1.00 96.69 171 LYS A CA 1
ATOM 1442 C C . LYS A 1 171 ? -8.366 12.721 -1.913 1.00 96.69 171 LYS A C 1
ATOM 1444 O O . LYS A 1 171 ? -9.394 12.602 -1.248 1.00 96.69 171 LYS A O 1
ATOM 1449 N N . ILE A 1 172 ? -7.177 12.303 -1.485 1.00 97.94 172 ILE A N 1
ATOM 1450 C CA . ILE A 1 172 ? -6.985 11.596 -0.215 1.00 97.94 172 ILE A CA 1
ATOM 1451 C C . ILE A 1 172 ? -7.167 12.539 0.972 1.00 97.94 172 ILE A C 1
ATOM 1453 O O . ILE A 1 172 ? -6.468 13.549 1.098 1.00 97.94 172 ILE A O 1
ATOM 1457 N N . LYS A 1 173 ? -8.078 12.167 1.875 1.00 97.50 173 LYS A N 1
ATOM 1458 C CA . LYS A 1 173 ? -8.185 12.748 3.217 1.00 97.50 173 LYS A CA 1
ATOM 1459 C C . LYS A 1 173 ? -7.467 11.855 4.220 1.00 97.50 173 LYS A C 1
ATOM 1461 O O . LYS A 1 173 ? -7.715 10.653 4.252 1.00 97.50 173 LYS A O 1
ATOM 1466 N N . PHE A 1 174 ? -6.630 12.464 5.049 1.00 96.88 174 PHE A N 1
ATOM 1467 C CA . PHE A 1 174 ? -5.962 11.821 6.174 1.00 96.88 174 PHE A CA 1
ATOM 1468 C C . PHE A 1 174 ? -6.731 12.196 7.435 1.00 96.88 174 PHE A C 1
ATOM 1470 O O . PHE A 1 174 ? -6.884 13.379 7.735 1.00 96.88 174 PHE A O 1
ATOM 1477 N N . THR A 1 175 ? -7.272 11.204 8.132 1.00 94.94 175 THR A N 1
ATOM 1478 C CA . THR A 1 175 ? -8.072 11.415 9.343 1.00 94.94 175 THR A CA 1
ATOM 1479 C C . THR A 1 175 ? -7.450 10.674 10.520 1.00 94.94 175 THR A C 1
ATOM 1481 O O . THR A 1 175 ? -6.981 9.548 10.321 1.00 94.94 175 THR A O 1
ATOM 1484 N N . PRO A 1 176 ? -7.467 11.248 11.735 1.00 92.56 176 PRO A N 1
ATOM 1485 C CA . PRO A 1 176 ? -6.991 10.552 12.926 1.00 92.56 176 PRO A CA 1
ATOM 1486 C C . PRO A 1 176 ? -7.805 9.274 13.158 1.00 92.56 176 PRO A C 1
ATOM 1488 O O . PRO A 1 176 ? -8.994 9.218 12.829 1.00 92.56 176 PRO A O 1
ATOM 1491 N N . ILE A 1 177 ? -7.158 8.244 13.702 1.00 89.94 177 ILE A N 1
ATOM 1492 C CA . ILE A 1 177 ? -7.838 7.000 14.104 1.00 89.94 177 ILE A CA 1
ATOM 1493 C C . ILE A 1 177 ? -8.112 6.932 15.606 1.00 89.94 177 ILE A C 1
ATOM 1495 O O . ILE A 1 177 ? -8.898 6.100 16.046 1.00 89.94 177 ILE A O 1
ATOM 1499 N N . ASP A 1 178 ? -7.433 7.784 16.367 1.00 84.44 178 ASP A N 1
ATOM 1500 C CA . ASP A 1 178 ? -7.450 7.874 17.818 1.00 84.44 178 ASP A CA 1
ATOM 1501 C C . ASP A 1 178 ? -7.267 9.359 18.178 1.00 84.44 178 ASP A C 1
ATOM 1503 O O . ASP A 1 178 ? -6.640 10.102 17.420 1.00 84.44 178 ASP A O 1
ATOM 1507 N N . THR A 1 179 ? -7.859 9.815 19.280 1.00 84.19 179 THR A N 1
ATOM 1508 C CA . THR A 1 179 ? -7.756 11.213 19.726 1.00 84.19 179 THR A CA 1
ATOM 1509 C C . THR A 1 179 ? -6.383 11.562 20.287 1.00 84.19 179 THR A C 1
ATOM 1511 O O . THR A 1 179 ? -6.040 12.739 20.331 1.00 84.19 179 THR A O 1
ATOM 1514 N N . GLU A 1 180 ? -5.613 10.562 20.713 1.00 89.81 180 GLU A N 1
ATOM 1515 C CA . GLU A 1 180 ? -4.302 10.734 21.343 1.00 89.81 180 GLU A CA 1
ATOM 1516 C C . GLU A 1 180 ? -3.139 10.560 20.358 1.00 89.81 180 GLU A C 1
ATOM 1518 O O . GLU A 1 180 ? -2.000 10.884 20.686 1.00 89.81 180 GLU A O 1
ATOM 1523 N N . ILE A 1 181 ? -3.406 10.053 19.148 1.00 91.12 181 ILE A N 1
ATOM 1524 C CA . ILE A 1 181 ? -2.377 9.799 18.135 1.00 91.12 181 ILE A CA 1
ATOM 1525 C C . ILE A 1 181 ? -2.490 10.836 17.022 1.00 91.12 181 ILE A C 1
ATOM 1527 O O . ILE A 1 181 ? -3.515 10.938 16.343 1.00 91.12 181 ILE A O 1
ATOM 1531 N N . ASP A 1 182 ? -1.407 11.578 16.797 1.00 93.12 182 ASP A N 1
ATOM 1532 C CA . ASP A 1 182 ? -1.360 12.569 15.732 1.00 93.12 182 ASP A CA 1
ATOM 1533 C C . ASP A 1 182 ? -1.474 11.911 14.345 1.00 93.12 182 ASP A C 1
ATOM 1535 O O . ASP A 1 182 ? -0.856 10.885 14.039 1.00 93.12 182 ASP A O 1
ATOM 1539 N N . SER A 1 183 ? -2.260 12.530 13.462 1.00 92.56 183 SER A N 1
ATOM 1540 C CA . SER A 1 183 ? -2.501 12.016 12.106 1.00 92.56 183 SER A CA 1
ATOM 1541 C C . SER A 1 183 ? -1.242 11.989 11.221 1.00 92.56 183 SER A C 1
ATOM 1543 O O . SER A 1 183 ? -1.178 11.258 10.229 1.00 92.56 183 SER A O 1
ATOM 1545 N N . SER A 1 184 ? -0.202 12.749 11.562 1.00 93.25 184 SER A N 1
ATOM 1546 C CA . SER A 1 184 ? 1.114 12.664 10.926 1.00 93.25 184 SER A CA 1
ATOM 1547 C C . SER A 1 184 ? 1.863 11.383 11.299 1.00 93.25 184 SER A C 1
ATOM 1549 O O . SER A 1 184 ? 2.706 10.933 10.528 1.00 93.25 184 SER A O 1
ATOM 1551 N N . GLU A 1 185 ? 1.485 10.704 12.378 1.00 95.50 185 GLU A N 1
ATOM 1552 C CA . GLU A 1 185 ? 2.082 9.437 12.802 1.00 95.50 185 GLU A CA 1
ATOM 1553 C C . GLU A 1 185 ? 1.267 8.238 12.312 1.00 95.50 185 GLU A C 1
ATOM 1555 O O . GLU A 1 185 ? 1.809 7.320 11.688 1.00 95.50 185 GLU A O 1
ATOM 1560 N N . LEU A 1 186 ? -0.052 8.300 12.509 1.00 97.81 186 LEU A N 1
ATOM 1561 C CA . LEU A 1 186 ? -0.994 7.259 12.117 1.00 97.81 186 LEU A CA 1
ATOM 1562 C C . LEU A 1 186 ? -2.309 7.874 11.638 1.00 97.81 186 LEU A C 1
ATOM 1564 O O . LEU A 1 186 ? -3.025 8.531 12.391 1.00 97.81 186 LEU A O 1
ATOM 1568 N N . ALA A 1 187 ? -2.659 7.616 10.382 1.00 98.00 187 ALA A N 1
ATOM 1569 C CA . ALA A 1 187 ? -3.885 8.128 9.784 1.00 98.00 187 ALA A CA 1
ATOM 1570 C C . ALA A 1 187 ? -4.673 7.029 9.083 1.00 98.00 187 ALA A C 1
ATOM 1572 O O . ALA A 1 187 ? -4.108 6.112 8.489 1.00 98.00 187 ALA A O 1
ATOM 1573 N N . ARG A 1 188 ? -5.998 7.182 9.076 1.00 98.31 188 ARG A N 1
ATOM 1574 C CA . ARG A 1 188 ? -6.874 6.527 8.107 1.00 98.31 188 ARG A CA 1
ATOM 1575 C C . ARG A 1 188 ? -6.932 7.374 6.841 1.00 98.31 188 ARG A C 1
ATOM 1577 O O . ARG A 1 188 ? -7.066 8.595 6.919 1.00 98.31 188 ARG A O 1
ATOM 1584 N N . LEU A 1 189 ? -6.827 6.726 5.689 1.00 98.31 189 LEU A N 1
ATOM 1585 C CA . LEU A 1 189 ? -6.879 7.362 4.377 1.00 98.31 189 LEU A CA 1
ATOM 1586 C C . LEU A 1 189 ? -8.249 7.118 3.753 1.00 98.31 189 LEU A C 1
ATOM 1588 O O . LEU A 1 189 ? -8.719 5.986 3.685 1.00 98.31 189 LEU A O 1
ATOM 1592 N N . ILE A 1 190 ? -8.879 8.188 3.275 1.00 97.75 190 ILE A N 1
ATOM 1593 C CA . ILE A 1 190 ? -10.207 8.143 2.660 1.00 97.75 190 ILE A CA 1
ATOM 1594 C C . ILE A 1 190 ? -10.108 8.718 1.247 1.00 97.75 190 ILE A C 1
ATOM 1596 O O . ILE A 1 190 ? -9.872 9.916 1.084 1.00 97.75 190 ILE A O 1
ATOM 1600 N N . ALA A 1 191 ? -10.289 7.850 0.252 1.00 96.44 191 ALA A N 1
ATOM 1601 C CA . ALA A 1 191 ? -10.379 8.156 -1.177 1.00 96.44 191 ALA A CA 1
ATOM 1602 C C . ALA A 1 191 ? -10.922 6.933 -1.928 1.00 96.44 191 ALA A C 1
ATOM 1604 O O . ALA A 1 191 ? -10.805 5.811 -1.445 1.00 96.44 191 ALA A O 1
ATOM 1605 N N . LYS A 1 192 ? -11.449 7.095 -3.139 1.00 94.31 192 LYS A N 1
ATOM 1606 C CA . LYS A 1 192 ? -11.600 5.963 -4.066 1.00 94.31 192 LYS A CA 1
ATOM 1607 C C . LYS A 1 192 ? -10.242 5.665 -4.728 1.00 94.31 192 LYS A C 1
ATOM 1609 O O . LYS A 1 192 ? -9.585 6.608 -5.157 1.00 94.31 192 LYS A O 1
ATOM 1614 N N . PRO A 1 193 ? -9.814 4.394 -4.865 1.00 96.06 193 PRO A N 1
ATOM 1615 C CA . PRO A 1 193 ? -10.554 3.144 -4.646 1.00 96.06 193 PRO A CA 1
ATOM 1616 C C . PRO A 1 193 ? -10.310 2.476 -3.274 1.00 96.06 193 PRO A C 1
ATOM 1618 O O . PRO A 1 193 ? -10.481 1.266 -3.156 1.00 96.06 193 PRO A O 1
ATOM 1621 N N . PHE A 1 194 ? -9.874 3.213 -2.254 1.00 97.81 194 PHE A N 1
ATOM 1622 C CA . PHE A 1 194 ? -9.515 2.628 -0.964 1.00 97.81 194 PHE A CA 1
ATOM 1623 C C . PHE A 1 194 ? -10.721 2.003 -0.236 1.00 97.81 194 PHE A C 1
ATOM 1625 O O . PHE A 1 194 ? -11.799 2.609 -0.209 1.00 97.81 194 PHE A O 1
ATOM 1632 N N . PRO A 1 195 ? -10.564 0.817 0.387 1.00 96.75 195 PRO A N 1
ATOM 1633 C CA . PRO A 1 195 ? -11.547 0.295 1.325 1.00 96.75 195 PRO A CA 1
ATOM 1634 C C . PRO A 1 195 ? -11.553 1.120 2.619 1.00 96.75 195 PRO A C 1
ATOM 1636 O O . PRO A 1 195 ? -10.645 1.911 2.889 1.00 96.75 195 PRO A O 1
ATOM 1639 N N . LEU A 1 196 ? -12.565 0.888 3.458 1.00 94.19 196 LEU A N 1
ATOM 1640 C CA . LEU A 1 196 ? -12.716 1.549 4.759 1.00 94.19 196 LEU A CA 1
ATOM 1641 C C . LEU A 1 196 ? -11.468 1.410 5.645 1.00 94.19 196 LEU A C 1
ATOM 1643 O O . LEU A 1 196 ? -11.071 2.366 6.315 1.00 94.19 196 LEU A O 1
ATOM 1647 N N . HIS A 1 197 ? -10.850 0.229 5.632 1.00 97.31 197 HIS A N 1
ATOM 1648 C CA . HIS A 1 197 ? -9.655 -0.092 6.405 1.00 97.31 197 HIS A CA 1
ATOM 1649 C C . HIS A 1 197 ? -8.388 0.230 5.620 1.00 97.31 197 HIS A C 1
ATOM 1651 O O . HIS A 1 197 ? -7.622 -0.659 5.261 1.00 97.31 197 HIS A O 1
ATOM 1657 N N . THR A 1 198 ? -8.170 1.513 5.351 1.00 98.69 198 THR A N 1
ATOM 1658 C CA . THR A 1 198 ? -6.943 1.995 4.712 1.00 98.69 198 THR A CA 1
ATOM 1659 C C . THR A 1 198 ? -6.184 2.879 5.680 1.00 98.69 198 THR A C 1
ATOM 1661 O O . THR A 1 198 ? -6.695 3.915 6.105 1.00 98.69 198 THR A O 1
ATOM 1664 N N . TYR A 1 199 ? -4.962 2.482 6.020 1.00 98.69 199 TYR A N 1
ATOM 1665 C CA . TYR A 1 199 ? -4.146 3.143 7.033 1.00 98.69 199 TYR A CA 1
ATOM 1666 C C . TYR A 1 199 ? -2.780 3.526 6.479 1.00 98.69 199 TYR A C 1
ATOM 1668 O O . TYR A 1 199 ? -2.202 2.789 5.683 1.00 98.69 199 TYR A O 1
ATOM 1676 N N . ARG A 1 200 ? -2.242 4.655 6.939 1.00 98.38 200 ARG A N 1
ATOM 1677 C CA . ARG A 1 200 ? -0.840 5.033 6.764 1.00 98.38 200 ARG A CA 1
ATOM 1678 C C . ARG A 1 200 ? -0.186 5.120 8.123 1.00 98.38 200 ARG A C 1
ATOM 1680 O O . ARG A 1 200 ? -0.663 5.835 9.000 1.00 98.38 200 ARG A O 1
ATOM 1687 N N . VAL A 1 201 ? 0.944 4.442 8.249 1.00 98.38 201 VAL A N 1
ATOM 1688 C CA . VAL A 1 201 ? 1.774 4.408 9.448 1.00 98.38 201 VAL A CA 1
ATOM 1689 C C . VAL A 1 201 ? 3.248 4.516 9.043 1.00 98.38 201 VAL A C 1
ATOM 1691 O O . VAL A 1 201 ? 3.583 4.411 7.857 1.00 98.38 201 VAL A O 1
ATOM 1694 N N . ALA A 1 202 ? 4.141 4.803 9.990 1.00 97.62 202 ALA A N 1
ATOM 1695 C CA . ALA A 1 202 ? 5.578 4.829 9.727 1.00 97.62 202 ALA A CA 1
ATOM 1696 C C . ALA A 1 202 ? 6.095 3.478 9.191 1.00 97.62 202 ALA A C 1
ATOM 1698 O O . ALA A 1 202 ? 5.476 2.430 9.371 1.00 97.62 202 ALA A O 1
ATOM 1699 N N . HIS A 1 203 ? 7.245 3.500 8.515 1.00 96.38 203 HIS A N 1
ATOM 1700 C CA . HIS A 1 203 ? 7.884 2.272 8.040 1.00 96.38 203 HIS A CA 1
ATOM 1701 C C . HIS A 1 203 ? 8.254 1.362 9.236 1.00 96.38 203 HIS A C 1
ATOM 1703 O O . HIS A 1 203 ? 8.689 1.896 10.258 1.00 96.38 203 HIS A O 1
ATOM 1709 N N . PRO A 1 204 ? 8.154 0.020 9.127 1.00 96.31 204 PRO A N 1
ATOM 1710 C CA . PRO A 1 204 ? 8.391 -0.924 10.221 1.00 96.31 204 PRO A CA 1
ATOM 1711 C C . PRO A 1 204 ? 9.683 -0.704 11.004 1.00 96.31 204 PRO A C 1
ATOM 1713 O O . PRO A 1 204 ? 9.662 -0.743 12.228 1.00 96.31 204 PRO A O 1
ATOM 1716 N N . ILE A 1 205 ? 10.790 -0.384 10.324 1.00 94.88 205 ILE A N 1
ATOM 1717 C CA . ILE A 1 205 ? 12.051 -0.063 11.013 1.00 94.88 205 ILE A CA 1
ATOM 1718 C C . ILE A 1 205 ? 11.900 1.131 11.963 1.00 94.88 205 ILE A C 1
ATOM 1720 O O . ILE A 1 205 ? 12.328 1.071 13.106 1.00 94.88 205 ILE A O 1
ATOM 1724 N N . THR A 1 206 ? 11.213 2.190 11.530 1.00 96.38 206 THR A N 1
ATOM 1725 C CA . THR A 1 206 ? 10.948 3.375 12.348 1.00 96.38 206 THR A CA 1
ATOM 1726 C C . THR A 1 206 ? 10.008 3.046 13.503 1.00 96.38 206 THR A C 1
ATOM 1728 O O . THR A 1 206 ? 10.244 3.512 14.613 1.00 96.38 206 THR A O 1
ATOM 1731 N N . LEU A 1 207 ? 8.975 2.229 13.270 1.00 96.62 207 LEU A N 1
ATOM 1732 C CA . LEU A 1 207 ? 8.066 1.785 14.331 1.00 96.62 207 LEU A CA 1
ATOM 1733 C C . LEU A 1 207 ? 8.798 0.980 15.403 1.00 96.62 207 LEU A C 1
ATOM 1735 O O . LEU A 1 207 ? 8.610 1.244 16.587 1.00 96.62 207 LEU A O 1
ATOM 1739 N N . GLN A 1 208 ? 9.669 0.057 14.991 1.00 96.56 208 GLN A N 1
ATOM 1740 C CA . GLN A 1 208 ? 10.481 -0.743 15.901 1.00 96.56 208 GLN A CA 1
ATOM 1741 C C . GLN A 1 208 ? 11.441 0.138 16.703 1.00 96.56 208 GLN A C 1
ATOM 1743 O O . GLN A 1 208 ? 11.451 0.056 17.927 1.00 96.56 208 GLN A O 1
ATOM 1748 N N . THR A 1 209 ? 12.192 1.028 16.043 1.00 96.50 209 THR A N 1
ATOM 1749 C CA . THR A 1 209 ? 13.123 1.946 16.720 1.00 96.50 209 THR A CA 1
ATOM 1750 C C . THR A 1 209 ? 12.416 2.873 17.711 1.00 96.50 209 THR A C 1
ATOM 1752 O O . THR A 1 209 ? 12.986 3.208 18.742 1.00 96.50 209 THR A O 1
ATOM 1755 N N . GLN A 1 210 ? 11.178 3.283 17.423 1.00 96.06 210 GLN A N 1
ATOM 1756 C CA . GLN A 1 210 ? 10.390 4.149 18.306 1.00 96.06 210 GLN A CA 1
ATOM 1757 C C . GLN A 1 210 ? 9.535 3.380 19.328 1.00 96.06 210 GLN A C 1
ATOM 1759 O O . GLN A 1 210 ? 8.847 4.018 20.120 1.00 96.06 210 GLN A O 1
ATOM 1764 N N . GLY A 1 211 ? 9.533 2.042 19.310 1.00 96.19 211 GLY A N 1
ATOM 1765 C CA . GLY A 1 211 ? 8.709 1.224 20.208 1.00 96.19 211 GLY A CA 1
ATOM 1766 C C . GLY A 1 211 ? 7.196 1.368 19.989 1.00 96.19 211 GLY A C 1
ATOM 1767 O O . GLY A 1 211 ? 6.425 1.231 20.934 1.00 96.19 211 GLY A O 1
ATOM 1768 N N . LYS A 1 212 ? 6.748 1.655 18.759 1.00 95.62 212 LYS A N 1
ATOM 1769 C CA . LYS A 1 212 ? 5.352 2.018 18.429 1.00 95.62 212 LYS A CA 1
ATOM 1770 C C . LYS A 1 212 ? 4.503 0.856 17.903 1.00 95.62 212 LYS A C 1
ATOM 1772 O O . LYS A 1 212 ? 3.686 1.024 16.996 1.00 95.62 212 LYS A O 1
ATOM 1777 N N . TRP A 1 213 ? 4.684 -0.342 18.461 1.00 96.19 213 TRP A N 1
ATOM 1778 C CA . TRP A 1 213 ? 3.872 -1.514 18.096 1.00 96.19 213 TRP A CA 1
ATOM 1779 C C . TRP A 1 213 ? 2.376 -1.317 18.389 1.00 96.19 213 TRP A C 1
ATOM 1781 O O . TRP A 1 213 ? 1.522 -1.777 17.631 1.00 96.19 213 TRP A O 1
ATOM 1791 N N . ASN A 1 214 ? 2.052 -0.541 19.425 1.00 95.69 214 ASN A N 1
ATOM 1792 C CA . ASN A 1 214 ? 0.685 -0.162 19.788 1.00 95.69 214 ASN A CA 1
ATOM 1793 C C . ASN A 1 214 ? -0.118 0.453 18.622 1.00 95.69 214 ASN A C 1
ATOM 1795 O O . ASN A 1 214 ? -1.346 0.380 18.602 1.00 95.69 214 ASN A O 1
ATOM 1799 N N . TYR A 1 215 ? 0.540 1.027 17.611 1.00 97.06 215 TYR A N 1
ATOM 1800 C CA . TYR A 1 215 ? -0.140 1.530 16.414 1.00 97.06 215 TYR A CA 1
ATOM 1801 C C . TYR A 1 215 ? -0.730 0.398 15.568 1.00 97.06 215 TYR A C 1
ATOM 1803 O O . TYR A 1 215 ? -1.842 0.530 15.053 1.00 97.06 215 TYR A O 1
ATOM 1811 N N . MET A 1 216 ? -0.033 -0.738 15.477 1.00 97.38 216 MET A N 1
ATOM 1812 C CA . MET A 1 216 ? -0.550 -1.934 14.812 1.00 97.38 216 MET A CA 1
ATOM 1813 C C . MET A 1 216 ? -1.720 -2.527 15.592 1.00 97.38 216 MET A C 1
ATOM 1815 O 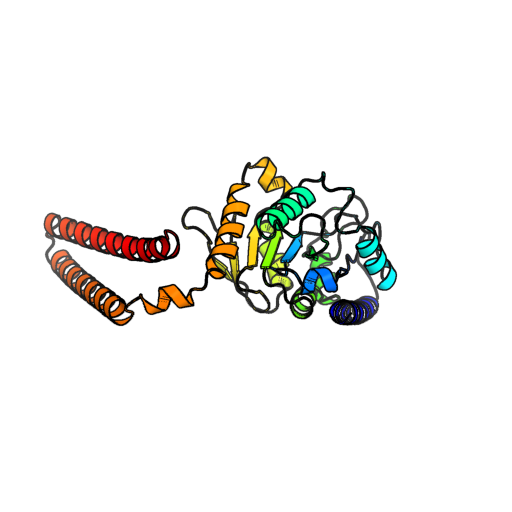O . MET A 1 216 ? -2.735 -2.869 14.990 1.00 97.38 216 MET A O 1
ATOM 1819 N N . GLU A 1 217 ? -1.645 -2.557 16.923 1.00 95.44 217 GLU A N 1
ATOM 1820 C CA . GLU A 1 217 ? -2.751 -3.007 17.779 1.00 95.44 217 GLU A CA 1
ATOM 1821 C C . GLU A 1 217 ? -4.018 -2.167 17.564 1.00 95.44 217 GLU A C 1
ATOM 1823 O O . GLU A 1 217 ? -5.114 -2.715 17.423 1.00 95.44 217 GLU A O 1
ATOM 1828 N N . LYS A 1 218 ? -3.881 -0.838 17.446 1.00 95.69 218 LYS A N 1
ATOM 1829 C CA . LYS A 1 218 ? -5.006 0.059 17.135 1.00 95.69 218 LYS A CA 1
ATOM 1830 C C . LYS A 1 218 ? -5.594 -0.195 15.750 1.00 95.69 218 LYS A C 1
ATOM 1832 O O . LYS A 1 218 ? -6.821 -0.215 15.619 1.00 95.69 218 LYS A O 1
ATOM 1837 N N . ILE A 1 219 ? -4.755 -0.414 14.733 1.00 96.88 219 ILE A N 1
ATOM 1838 C CA . ILE A 1 219 ? -5.208 -0.792 13.383 1.00 96.88 219 ILE A CA 1
ATOM 1839 C C . ILE A 1 219 ? -5.988 -2.112 13.438 1.00 96.88 219 ILE A C 1
ATOM 1841 O O . ILE A 1 219 ? -7.112 -2.179 12.945 1.00 96.88 219 ILE A O 1
ATOM 1845 N N . ILE A 1 220 ? -5.428 -3.140 14.079 1.00 96.38 220 ILE A N 1
ATOM 1846 C CA . ILE A 1 220 ? -6.033 -4.473 14.198 1.00 96.38 220 ILE A CA 1
ATOM 1847 C C . ILE A 1 220 ? -7.374 -4.399 14.933 1.00 96.38 220 ILE A C 1
ATOM 1849 O O . ILE A 1 220 ? -8.363 -4.959 14.461 1.00 96.38 220 ILE A O 1
ATOM 1853 N N . SER A 1 221 ? -7.429 -3.670 16.049 1.00 94.38 221 SER A N 1
ATOM 1854 C CA . SER A 1 221 ? -8.661 -3.439 16.808 1.00 94.38 221 SER A CA 1
ATOM 1855 C C . SER A 1 221 ? -9.735 -2.760 15.950 1.00 94.38 221 SER A C 1
ATOM 1857 O O . SER A 1 221 ? -10.869 -3.231 15.896 1.00 94.38 221 SER A O 1
ATOM 1859 N N . ASN A 1 222 ? -9.361 -1.728 15.182 1.00 92.94 222 ASN A N 1
ATOM 1860 C CA . ASN A 1 222 ? -10.273 -1.049 14.258 1.00 92.94 222 ASN A CA 1
ATOM 1861 C C . ASN A 1 222 ? -10.781 -1.956 13.124 1.00 92.94 222 ASN A C 1
ATOM 1863 O O . ASN A 1 222 ? -11.890 -1.750 12.646 1.00 92.94 222 ASN A O 1
ATOM 1867 N N . ILE A 1 223 ? -9.975 -2.907 12.645 1.00 93.62 223 ILE A N 1
ATOM 1868 C CA . ILE A 1 223 ? -10.402 -3.866 1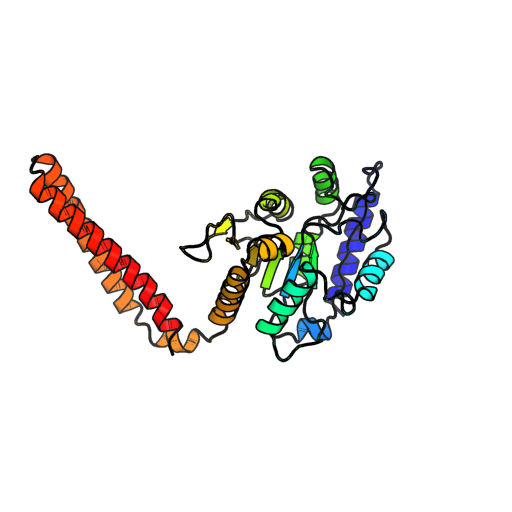1.613 1.00 93.62 223 ILE A CA 1
ATOM 1869 C C . ILE A 1 223 ? -11.415 -4.853 12.202 1.00 93.62 223 ILE A C 1
ATOM 1871 O O . ILE A 1 223 ? -12.476 -5.079 11.620 1.00 93.62 223 ILE A O 1
ATOM 1875 N N . LYS A 1 224 ? -11.117 -5.404 13.384 1.00 90.06 224 LYS A N 1
ATOM 1876 C CA . LYS A 1 224 ? -11.980 -6.387 14.052 1.00 90.06 224 LYS A CA 1
ATOM 1877 C C . LYS A 1 224 ? -13.315 -5.787 14.497 1.00 90.06 224 LYS A C 1
ATOM 1879 O O . LYS A 1 224 ? -14.343 -6.445 14.358 1.00 90.06 224 LYS A O 1
ATOM 1884 N N . SER A 1 225 ? -13.324 -4.539 14.965 1.00 82.75 225 SER A N 1
ATOM 1885 C CA . SER A 1 225 ? -14.530 -3.879 15.474 1.00 82.75 225 SER A CA 1
ATOM 1886 C C . SER A 1 225 ? -15.669 -3.758 14.465 1.00 82.75 225 SER A C 1
ATOM 1888 O O . SER A 1 225 ? -16.836 -3.846 14.834 1.00 82.75 225 SER A O 1
ATOM 1890 N N . ILE A 1 226 ? -15.347 -3.561 13.187 1.00 67.44 226 ILE A N 1
ATOM 1891 C CA . ILE A 1 226 ? -16.347 -3.353 12.130 1.00 67.44 226 ILE A CA 1
ATOM 1892 C C . ILE A 1 226 ? -16.907 -4.689 11.615 1.00 67.44 226 ILE A C 1
ATOM 1894 O O . ILE A 1 226 ? -17.979 -4.724 11.008 1.00 67.44 226 ILE A O 1
ATOM 1898 N N . LYS A 1 227 ? -16.220 -5.804 11.893 1.00 55.00 227 LYS A N 1
ATOM 1899 C CA . LYS A 1 227 ? -16.666 -7.150 11.523 1.00 55.00 227 LYS A CA 1
ATOM 1900 C C . LYS A 1 227 ? -17.650 -7.761 12.523 1.00 55.00 227 LYS A C 1
ATOM 1902 O O . LYS A 1 227 ? -18.430 -8.639 12.145 1.00 55.00 227 LYS A O 1
ATOM 1907 N N . THR A 1 228 ? -17.674 -7.282 13.767 1.00 42.75 228 THR A N 1
ATOM 1908 C CA . THR A 1 228 ? -18.752 -7.616 14.702 1.00 42.75 228 THR A CA 1
ATOM 1909 C C . THR A 1 228 ? -20.078 -7.182 14.069 1.00 42.75 228 THR A C 1
ATOM 1911 O O . THR A 1 228 ? -20.176 -6.041 13.612 1.00 42.75 228 THR A O 1
ATOM 1914 N N . PRO A 1 229 ? -21.106 -8.047 13.966 1.00 39.25 229 PRO A N 1
ATOM 1915 C CA . PRO A 1 229 ? -22.347 -7.678 13.308 1.00 39.25 229 PRO A CA 1
ATOM 1916 C C . PRO A 1 229 ? -23.019 -6.524 14.061 1.00 39.25 229 PRO A C 1
ATOM 1918 O O . PRO A 1 229 ? -23.805 -6.732 14.984 1.00 39.25 229 PRO A O 1
ATOM 1921 N N . VAL A 1 230 ? -22.808 -5.299 13.576 1.00 40.56 230 VAL A N 1
ATOM 1922 C CA . VAL A 1 230 ? -23.495 -4.079 14.031 1.00 40.56 230 VAL A CA 1
ATOM 1923 C C . VAL A 1 230 ? -25.028 -4.234 13.919 1.00 40.56 230 VAL A C 1
ATOM 1925 O O . VAL A 1 230 ? -25.800 -3.514 14.542 1.00 40.56 230 VAL A O 1
ATOM 1928 N N . LYS A 1 231 ? -25.499 -5.246 13.175 1.00 36.47 231 LYS A N 1
ATOM 1929 C CA . LYS A 1 231 ? -26.909 -5.615 13.010 1.00 36.47 231 LYS A CA 1
ATOM 1930 C C . LYS A 1 231 ? -27.627 -6.009 14.309 1.00 36.47 231 LYS A C 1
ATOM 1932 O O . LYS A 1 231 ? -28.842 -5.856 14.360 1.00 36.47 231 LYS A O 1
ATOM 1937 N N . LYS A 1 232 ? -26.932 -6.525 15.333 1.00 39.91 232 LYS A N 1
ATOM 1938 C CA . LYS A 1 232 ? -27.583 -6.912 16.604 1.00 39.91 232 LYS A CA 1
ATOM 1939 C C . LYS A 1 232 ? -27.642 -5.767 17.620 1.00 39.91 232 LYS A C 1
ATOM 1941 O O . LYS A 1 232 ? -28.585 -5.715 18.401 1.00 39.91 232 LYS A O 1
ATOM 1946 N N . GLU A 1 233 ? -26.702 -4.826 17.562 1.00 41.44 233 GLU A N 1
ATOM 1947 C CA . GLU A 1 233 ? -26.652 -3.675 18.474 1.00 41.44 233 GLU A CA 1
ATOM 1948 C C . GLU A 1 233 ? -27.415 -2.454 17.950 1.00 41.44 233 GLU A C 1
ATOM 1950 O O . GLU A 1 233 ? -28.078 -1.778 18.732 1.00 41.44 233 GLU A O 1
ATOM 1955 N N . LEU A 1 234 ? -27.439 -2.214 16.631 1.00 41.56 234 LEU A N 1
ATOM 1956 C CA . LEU A 1 234 ? -28.232 -1.125 16.036 1.00 41.56 234 LEU A CA 1
ATOM 1957 C C 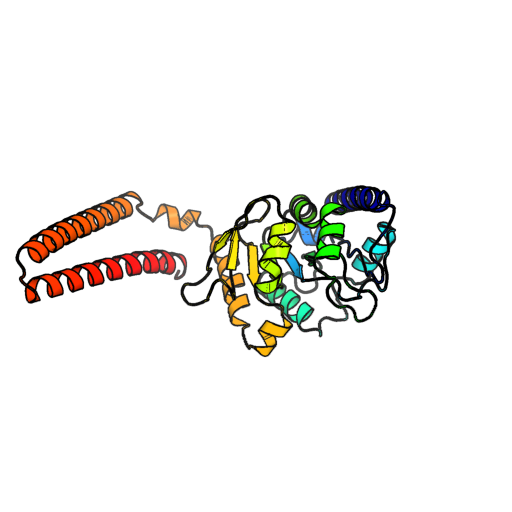. LEU A 1 234 ? -29.740 -1.279 16.265 1.00 41.56 234 LEU A C 1
ATOM 1959 O O . LEU A 1 234 ? -30.437 -0.274 16.340 1.00 41.56 234 LEU A O 1
ATOM 1963 N N . ASN A 1 235 ? -30.242 -2.508 16.425 1.00 44.75 235 ASN A N 1
ATOM 1964 C CA . ASN A 1 235 ? -31.656 -2.751 16.731 1.00 44.75 235 ASN A CA 1
ATOM 1965 C C . ASN A 1 235 ? -32.043 -2.363 18.171 1.00 44.75 235 ASN A C 1
ATOM 1967 O O . ASN A 1 235 ? -33.229 -2.231 18.454 1.00 44.75 235 ASN A O 1
ATOM 1971 N N . ASN A 1 236 ? -31.065 -2.164 19.063 1.00 46.97 236 ASN A N 1
ATOM 1972 C CA . ASN A 1 236 ? -31.289 -1.753 20.454 1.00 46.97 236 ASN A CA 1
ATOM 1973 C C . ASN A 1 236 ? -30.976 -0.271 20.703 1.00 46.97 236 ASN A C 1
ATOM 1975 O O . ASN A 1 236 ? -31.200 0.229 21.806 1.00 46.97 236 ASN A O 1
ATOM 1979 N N . ILE A 1 237 ? -30.457 0.442 19.703 1.00 53.53 237 ILE A N 1
ATOM 1980 C CA . ILE A 1 237 ? -30.215 1.876 19.802 1.00 53.53 237 ILE A CA 1
ATOM 1981 C C . ILE A 1 237 ? -31.487 2.592 19.352 1.00 53.53 237 ILE A C 1
ATOM 1983 O O . ILE A 1 237 ? -31.793 2.659 18.163 1.00 53.53 237 ILE A O 1
ATOM 1987 N N . ASP A 1 238 ? -32.223 3.158 20.309 1.00 66.19 238 ASP A N 1
ATOM 1988 C CA . ASP A 1 238 ? -33.340 4.049 20.008 1.00 66.19 238 ASP A CA 1
ATOM 1989 C C . ASP A 1 238 ? -32.801 5.368 19.433 1.00 66.19 238 ASP A C 1
ATOM 1991 O O . ASP A 1 238 ? -32.458 6.325 20.137 1.00 66.19 238 ASP A O 1
ATOM 1995 N N . VAL A 1 239 ? -32.693 5.392 18.105 1.00 54.12 239 VAL A N 1
ATOM 1996 C CA . VAL A 1 239 ? -32.223 6.538 17.324 1.00 54.12 239 VAL A CA 1
ATOM 1997 C C . VAL A 1 239 ? -33.085 7.779 17.580 1.00 54.12 239 VAL A C 1
ATOM 1999 O O . VAL A 1 239 ? -32.570 8.896 17.497 1.00 54.12 239 VAL A O 1
ATOM 2002 N N . ASN A 1 240 ? -34.367 7.621 17.923 1.00 59.19 240 ASN A N 1
ATOM 2003 C CA . ASN A 1 240 ? -35.240 8.754 18.223 1.00 59.19 240 ASN A CA 1
ATOM 2004 C C . ASN A 1 240 ? -34.897 9.358 19.583 1.00 59.19 240 ASN A C 1
ATOM 2006 O O . ASN A 1 240 ? -34.731 10.572 19.671 1.00 59.19 240 ASN A O 1
ATOM 2010 N N . LYS A 1 241 ? -34.649 8.524 20.598 1.00 67.81 241 LYS A N 1
ATOM 2011 C CA . LYS A 1 241 ? -34.195 8.982 21.920 1.00 67.81 241 LYS A CA 1
ATOM 2012 C C . LYS A 1 241 ? -32.841 9.698 21.859 1.00 67.81 241 LYS A C 1
ATOM 2014 O O . LYS A 1 241 ? -32.636 10.711 22.530 1.00 67.81 241 LYS A O 1
ATOM 2019 N N . LEU A 1 242 ? -31.924 9.221 21.014 1.00 61.75 242 LEU A N 1
ATOM 2020 C CA . LEU A 1 242 ? -30.651 9.907 20.758 1.00 61.75 242 LEU A CA 1
ATOM 2021 C C . LEU A 1 242 ? -30.847 11.251 20.055 1.00 61.75 242 LEU A C 1
ATOM 2023 O O . LEU A 1 242 ? -30.245 12.238 20.469 1.00 61.75 242 LEU A O 1
ATOM 2027 N N . LYS A 1 243 ? -31.689 11.315 19.017 1.00 61.41 243 LYS A N 1
ATOM 2028 C CA . LYS A 1 243 ? -32.007 12.574 18.324 1.00 61.41 243 LYS A CA 1
ATOM 2029 C C . LYS A 1 243 ? -32.655 13.590 19.259 1.00 61.41 243 LYS A C 1
ATOM 2031 O O . LYS A 1 243 ? -32.300 14.764 19.205 1.00 61.41 243 LYS A O 1
ATOM 2036 N N . GLU A 1 244 ? -33.558 13.144 20.124 1.00 68.44 244 GLU A N 1
ATOM 2037 C CA . GLU A 1 244 ? -34.236 13.986 21.106 1.00 68.44 244 GLU A CA 1
ATOM 2038 C C . GLU A 1 244 ? -33.247 14.536 22.141 1.00 68.44 244 GLU A C 1
ATOM 2040 O O . GLU A 1 244 ? -33.192 15.745 22.363 1.00 68.44 244 GLU A O 1
ATOM 2045 N N . SER A 1 245 ? -32.370 13.685 22.683 1.00 65.44 245 SER A N 1
ATOM 2046 C CA . SER A 1 245 ? -31.298 14.117 23.587 1.00 65.44 245 SER A CA 1
ATOM 2047 C C . SER A 1 245 ? -30.334 15.103 22.913 1.00 65.44 245 SER A C 1
ATOM 2049 O O . SER A 1 245 ? -29.979 16.126 23.502 1.00 65.44 245 SER A O 1
ATOM 2051 N N . LEU A 1 246 ? -29.963 14.853 21.651 1.00 65.69 246 LEU A N 1
ATOM 2052 C CA . LEU A 1 246 ? -29.100 15.748 20.879 1.00 65.69 246 LEU A CA 1
ATOM 2053 C C . LEU A 1 246 ? -29.766 17.109 20.651 1.00 65.69 246 LEU A C 1
ATOM 2055 O O . LEU A 1 246 ? -29.123 18.141 20.825 1.00 65.69 246 LEU A O 1
ATOM 2059 N N . SER A 1 247 ? -31.048 17.107 20.285 1.00 69.88 247 SER A N 1
ATOM 2060 C CA . SER A 1 247 ? -31.844 18.313 20.061 1.00 69.88 247 SER A CA 1
ATOM 2061 C C . SER A 1 247 ? -31.980 19.135 21.343 1.00 69.88 247 SER A C 1
ATOM 2063 O O . SER A 1 247 ? -31.732 20.340 21.329 1.00 69.88 247 SER A O 1
ATOM 2065 N N . ASN A 1 248 ? -32.274 18.482 22.471 1.00 69.38 248 ASN A N 1
ATOM 2066 C CA . ASN A 1 248 ? -32.397 19.134 23.775 1.00 69.38 248 ASN A CA 1
ATOM 2067 C C . ASN A 1 248 ? -31.075 19.772 24.221 1.00 69.38 248 ASN A C 1
ATOM 2069 O O . ASN A 1 248 ? -31.056 20.930 24.642 1.00 69.38 248 ASN A O 1
ATOM 2073 N N . ASN A 1 249 ? -29.955 19.068 24.049 1.00 66.38 249 ASN A N 1
ATOM 2074 C CA . ASN A 1 249 ? -28.633 19.612 24.358 1.00 66.38 249 ASN A CA 1
ATOM 2075 C C . ASN A 1 249 ? -28.265 20.784 23.436 1.00 66.38 249 ASN A C 1
ATOM 2077 O O . ASN A 1 249 ? -27.714 21.783 23.897 1.00 66.38 249 ASN A O 1
ATOM 2081 N N . LEU A 1 250 ? -28.613 20.710 22.147 1.00 68.38 250 LEU A N 1
ATOM 2082 C CA . LEU A 1 250 ? -28.366 21.798 21.200 1.00 68.38 250 LEU A CA 1
ATOM 2083 C C . LEU A 1 250 ? -29.163 23.061 21.559 1.00 68.38 250 LEU A C 1
ATOM 2085 O O . LEU A 1 250 ? -28.633 24.168 21.461 1.00 68.38 250 LEU A O 1
ATOM 2089 N N . SER A 1 251 ? -30.417 22.900 21.985 1.00 72.50 251 SER A N 1
ATOM 2090 C CA . SER A 1 251 ? -31.263 24.000 22.457 1.00 72.50 251 SER A CA 1
ATOM 2091 C C . SER A 1 251 ? -30.693 24.638 23.723 1.00 72.50 251 SER A C 1
ATOM 2093 O O . SER A 1 251 ? -30.554 25.858 23.774 1.00 72.50 251 SER A O 1
ATOM 2095 N N . LYS A 1 252 ? -30.241 23.826 24.684 1.00 70.88 252 LYS A N 1
ATOM 2096 C CA . LYS A 1 252 ? -29.640 24.309 25.936 1.00 70.88 252 LYS A CA 1
ATOM 2097 C C . LYS A 1 252 ? -28.337 25.082 25.709 1.00 70.88 252 LYS A C 1
ATOM 2099 O O . LYS A 1 252 ? -28.106 26.115 26.325 1.00 70.88 252 LYS A O 1
ATOM 2104 N N . VAL A 1 253 ? -27.505 24.637 24.764 1.00 67.25 253 VAL A N 1
ATOM 2105 C CA . VAL A 1 253 ? -26.289 25.370 24.362 1.00 67.25 253 VAL A CA 1
ATOM 2106 C C . VAL A 1 253 ? -26.626 26.701 23.680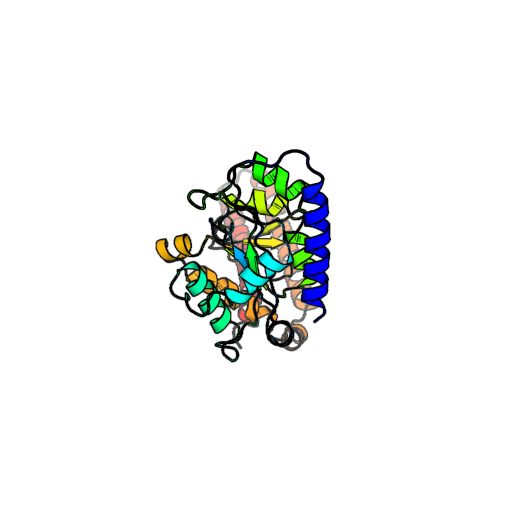 1.00 67.25 253 VAL A C 1
ATOM 2108 O O . VAL A 1 253 ? -25.902 27.678 23.865 1.00 67.25 253 VAL A O 1
ATOM 2111 N N . LYS A 1 254 ? -27.706 26.770 22.891 1.00 73.19 254 LYS A N 1
ATOM 2112 C CA . LYS A 1 254 ? -28.150 28.028 22.265 1.00 73.19 254 LYS A CA 1
ATOM 2113 C C . LYS A 1 254 ? -28.663 29.031 23.297 1.00 73.19 254 LYS A C 1
ATOM 2115 O O . LYS A 1 254 ? -28.317 30.203 23.194 1.00 73.19 254 LYS A O 1
ATOM 2120 N N . GLU A 1 255 ? -29.430 28.566 24.277 1.00 74.31 255 GLU A N 1
ATOM 2121 C CA . GLU A 1 255 ? -29.933 29.381 25.387 1.00 74.31 255 GLU A CA 1
ATOM 2122 C C . GLU A 1 255 ? -28.773 29.957 26.210 1.00 74.31 255 GLU A C 1
ATOM 2124 O O . GLU A 1 255 ? -28.621 31.173 26.286 1.00 74.31 255 GLU A O 1
ATOM 2129 N N . LEU A 1 256 ? -27.841 29.105 26.654 1.00 66.38 256 LEU A N 1
ATOM 2130 C CA . LEU A 1 256 ? -26.652 29.541 27.398 1.00 66.38 256 LEU A CA 1
ATOM 2131 C C . LEU A 1 256 ? -25.772 30.520 26.607 1.00 66.38 256 LEU A C 1
ATOM 2133 O O . LEU A 1 256 ? -25.203 31.444 27.182 1.00 66.38 256 LEU A O 1
ATOM 2137 N N . LYS A 1 257 ? -25.655 30.353 25.282 1.00 67.06 257 LYS A N 1
ATOM 2138 C CA . LYS A 1 257 ? -24.948 31.319 24.426 1.00 67.06 257 LYS A CA 1
ATOM 2139 C C . LYS A 1 257 ? -25.672 32.660 24.338 1.00 67.06 257 LYS A C 1
ATOM 2141 O O . LYS A 1 257 ? -25.006 33.690 24.309 1.00 67.06 257 LYS A O 1
ATOM 2146 N N . SER A 1 258 ? -27.001 32.653 24.274 1.00 70.81 258 SER A N 1
ATOM 2147 C CA . SER A 1 258 ? -27.806 33.876 24.281 1.00 70.81 258 SER A CA 1
ATOM 2148 C C . SER A 1 258 ? -27.639 34.630 25.602 1.00 70.81 258 SER A C 1
ATOM 2150 O O . SER A 1 258 ? -27.387 35.835 25.594 1.00 70.81 258 SER A O 1
ATOM 2152 N N . ASP A 1 259 ? -27.674 33.913 26.726 1.00 66.56 259 ASP A N 1
ATOM 2153 C CA . ASP A 1 259 ? -27.463 34.484 28.059 1.00 66.56 259 ASP A CA 1
ATOM 2154 C C . ASP A 1 259 ? -26.049 35.051 28.219 1.00 66.56 259 ASP A C 1
ATOM 2156 O O . ASP A 1 259 ? -25.881 36.165 28.714 1.00 66.56 259 ASP A O 1
ATOM 2160 N N . LEU A 1 260 ? -25.030 34.342 27.716 1.00 59.53 260 LEU A N 1
ATOM 2161 C CA . LEU A 1 260 ? -23.643 34.811 27.715 1.00 59.53 260 LEU A CA 1
ATOM 2162 C C . LEU A 1 260 ? -23.482 36.114 26.912 1.00 59.53 260 LEU A C 1
ATOM 2164 O O . LEU A 1 260 ? -22.834 37.050 27.379 1.00 59.53 260 LEU A O 1
ATOM 2168 N N . ILE A 1 261 ? -24.096 36.200 25.726 1.00 68.06 261 ILE A N 1
ATOM 2169 C CA . ILE A 1 261 ? -24.072 37.407 24.882 1.00 68.06 261 ILE A CA 1
ATOM 2170 C C . ILE A 1 261 ? -24.763 38.580 25.589 1.00 68.06 261 ILE A C 1
ATOM 2172 O O . ILE A 1 261 ? -24.277 39.713 25.525 1.00 68.06 261 ILE A O 1
ATOM 2176 N N . ASN A 1 262 ? -25.876 38.325 26.279 1.00 63.81 262 ASN A N 1
ATOM 2177 C CA . ASN A 1 262 ? -26.590 39.348 27.036 1.00 63.81 262 ASN A CA 1
ATOM 2178 C C . ASN A 1 262 ? -25.776 39.829 28.246 1.00 63.81 262 ASN A C 1
ATOM 2180 O O . ASN A 1 262 ? -25.655 41.031 28.451 1.00 63.81 262 ASN A O 1
ATOM 2184 N N . LEU A 1 263 ? -25.133 38.934 28.996 1.00 61.09 263 LEU A N 1
ATOM 2185 C CA . LEU A 1 263 ? -24.334 39.302 30.171 1.00 61.09 263 LEU A CA 1
ATOM 2186 C C . LEU A 1 263 ? -23.011 39.995 29.815 1.00 61.09 263 LEU A C 1
ATOM 2188 O O . LEU A 1 263 ? -22.604 40.936 30.498 1.00 61.09 263 LEU A O 1
ATOM 2192 N N . GLN A 1 264 ? -22.379 39.625 28.697 1.00 59.62 264 GLN A N 1
ATOM 2193 C CA . GLN A 1 264 ? -21.210 40.343 28.173 1.00 59.62 264 GLN A CA 1
ATOM 2194 C C . GLN A 1 264 ? -21.538 41.793 27.774 1.00 59.62 264 GLN A C 1
ATOM 2196 O O . GLN A 1 264 ? -20.672 42.663 27.879 1.00 59.62 264 GLN A O 1
ATOM 2201 N N . ARG A 1 265 ? -22.789 42.090 27.385 1.00 56.56 265 ARG A N 1
ATOM 2202 C CA . ARG A 1 265 ? -23.254 43.466 27.121 1.00 56.56 265 ARG A CA 1
ATOM 2203 C C . ARG A 1 265 ? -23.402 44.317 28.391 1.00 56.56 265 ARG A C 1
ATOM 2205 O O . ARG A 1 265 ? -23.291 45.535 28.283 1.00 56.56 265 ARG A O 1
ATOM 2212 N N . TYR A 1 266 ? -23.587 43.709 29.568 1.00 53.56 266 TYR A N 1
ATOM 2213 C CA . TYR A 1 266 ? -23.810 44.412 30.845 1.00 53.56 266 TYR A CA 1
ATOM 2214 C C . TYR A 1 266 ? -22.598 44.422 31.811 1.00 53.56 266 TYR A C 1
ATOM 2216 O O . TYR A 1 266 ? -22.709 44.942 32.915 1.00 53.56 266 TYR A O 1
ATOM 2224 N N . LYS A 1 267 ? -21.409 43.957 31.386 1.00 54.72 267 LYS A N 1
ATOM 2225 C CA . LYS A 1 267 ? -20.129 44.013 32.146 1.00 54.72 267 LYS A CA 1
ATOM 2226 C C . LYS A 1 267 ? -20.145 43.367 33.551 1.00 54.72 267 LYS A C 1
ATOM 2228 O O . LYS A 1 267 ? -19.386 43.779 34.426 1.00 54.72 267 LYS A O 1
ATOM 2233 N N . GLU A 1 268 ? -20.908 42.300 33.771 1.00 54.00 268 GLU A N 1
ATOM 2234 C CA . GLU A 1 268 ? -20.829 41.524 35.021 1.00 54.00 268 GLU A CA 1
ATOM 2235 C C . GLU A 1 268 ? -19.842 40.349 34.886 1.00 54.00 268 GLU A C 1
ATOM 2237 O O . GLU A 1 268 ? -20.199 39.262 34.433 1.00 54.00 268 GLU A O 1
ATOM 2242 N N . SER A 1 269 ? -18.564 40.555 35.238 1.00 54.62 269 SER A N 1
ATOM 2243 C CA . SER A 1 269 ? -17.498 39.579 34.925 1.00 54.62 269 SER A CA 1
ATOM 2244 C C . SER A 1 269 ? -17.583 38.253 35.699 1.00 54.62 269 SER A C 1
ATOM 2246 O O . SER A 1 269 ? -17.160 37.224 35.173 1.00 54.62 269 SER A O 1
ATOM 2248 N N . ALA A 1 270 ? -18.156 38.243 36.907 1.00 55.41 270 ALA A N 1
ATOM 2249 C CA . ALA A 1 270 ? -18.319 37.025 37.705 1.00 55.41 270 ALA A CA 1
ATOM 2250 C C . ALA A 1 270 ? -19.421 36.108 37.137 1.00 55.41 270 ALA A C 1
ATOM 2252 O O . ALA A 1 270 ? -19.209 34.906 36.981 1.00 55.41 270 ALA A O 1
ATOM 2253 N N . THR A 1 271 ? -20.556 36.686 36.732 1.00 57.12 271 THR A N 1
ATOM 2254 C CA . THR A 1 271 ? -21.708 35.965 36.167 1.00 57.12 271 THR A CA 1
ATOM 2255 C C . THR A 1 271 ? -21.385 35.348 34.800 1.00 57.12 271 THR A C 1
ATOM 2257 O O . THR A 1 271 ? -21.804 34.231 34.496 1.00 57.12 271 THR A O 1
ATOM 2260 N N . VAL A 1 272 ? -20.573 36.033 33.983 1.00 55.03 272 VAL A N 1
ATOM 2261 C CA . VAL A 1 272 ? -20.090 35.517 32.687 1.00 55.03 272 VAL A CA 1
ATOM 2262 C C . VAL A 1 272 ? -19.224 34.265 32.877 1.00 55.03 272 VAL A C 1
ATOM 2264 O O . VAL A 1 272 ? -19.429 33.269 32.183 1.00 55.03 272 VAL A O 1
ATOM 2267 N N . ARG A 1 273 ? -18.316 34.271 33.863 1.00 61.09 273 ARG A N 1
ATOM 2268 C CA . ARG A 1 273 ? -17.419 33.142 34.163 1.00 61.09 273 ARG A CA 1
ATOM 2269 C C . ARG A 1 273 ? -18.184 31.877 34.567 1.00 61.09 273 ARG A C 1
ATOM 2271 O O . ARG A 1 273 ? -17.822 30.779 34.155 1.00 61.09 273 ARG A O 1
ATOM 2278 N N . GLU A 1 274 ? -19.259 32.012 35.343 1.00 64.06 274 GLU A N 1
ATOM 2279 C CA . GLU A 1 274 ? -20.089 30.867 35.741 1.00 64.06 274 GLU A CA 1
ATOM 2280 C C . GLU A 1 274 ? -20.815 30.215 34.558 1.00 64.06 274 GLU A C 1
ATOM 2282 O O . GLU A 1 274 ? -20.992 28.994 34.525 1.00 64.06 274 GLU A O 1
ATOM 2287 N N . ILE A 1 275 ? -21.233 31.009 33.571 1.00 57.25 275 ILE A N 1
ATOM 2288 C CA . ILE A 1 275 ? -21.896 30.496 32.368 1.00 57.25 275 ILE A CA 1
ATOM 2289 C C . ILE A 1 275 ? -20.888 29.838 31.429 1.00 57.25 275 ILE A C 1
ATOM 2291 O O . ILE A 1 275 ? -21.193 28.777 30.886 1.00 57.25 275 ILE A O 1
ATOM 2295 N N . GLU A 1 276 ? -19.681 30.392 31.291 1.00 60.22 276 GLU A N 1
ATOM 2296 C CA . GLU A 1 276 ? -18.582 29.740 30.562 1.00 60.22 276 GLU A CA 1
ATOM 2297 C C . GLU A 1 276 ? -18.321 28.332 31.115 1.00 60.22 276 GLU A C 1
ATOM 2299 O O . GLU A 1 276 ? -18.343 27.363 30.356 1.00 60.22 276 GLU A O 1
ATOM 2304 N N . ILE A 1 277 ? -18.223 28.193 32.442 1.00 68.62 277 ILE A N 1
ATOM 2305 C CA . ILE A 1 277 ? -18.035 26.896 33.111 1.00 68.62 277 ILE A CA 1
ATOM 2306 C C . ILE A 1 277 ? -19.206 25.938 32.829 1.00 68.62 277 ILE A C 1
ATOM 2308 O O . ILE A 1 277 ? -19.000 24.748 32.583 1.00 68.62 277 ILE A O 1
ATOM 2312 N N . LYS A 1 278 ? -20.455 26.426 32.831 1.00 68.50 278 LYS A N 1
ATOM 2313 C CA . LYS A 1 278 ? -21.636 25.599 32.511 1.00 68.50 278 LYS A CA 1
ATOM 2314 C C . LYS A 1 278 ? -21.645 25.137 31.051 1.00 68.50 278 LYS A C 1
ATOM 2316 O O . LYS A 1 278 ? -22.048 24.002 30.779 1.00 68.50 278 LYS A O 1
ATOM 2321 N N . ILE A 1 279 ? -21.195 25.980 30.119 1.00 62.66 279 ILE A N 1
ATOM 2322 C CA . ILE A 1 279 ? -21.052 25.627 28.700 1.00 62.66 279 ILE A CA 1
ATOM 2323 C C . ILE A 1 279 ? -19.950 24.581 28.530 1.00 62.66 279 ILE A C 1
ATOM 2325 O O . ILE A 1 279 ? -20.184 23.567 27.874 1.00 62.66 279 ILE A O 1
ATOM 2329 N N . GLU A 1 280 ? -18.786 24.783 29.145 1.00 68.12 280 GLU A N 1
ATOM 2330 C CA . GLU A 1 280 ? -17.672 23.830 29.106 1.00 68.12 280 GLU A CA 1
ATOM 2331 C C . GLU A 1 280 ? -18.086 22.466 29.661 1.00 68.12 280 GLU A C 1
ATOM 2333 O O . GLU A 1 280 ? -17.877 21.446 29.005 1.00 68.12 280 GLU A O 1
ATOM 2338 N N . LYS A 1 281 ? -18.779 22.443 30.805 1.00 70.31 281 LYS A N 1
ATOM 2339 C CA . LYS A 1 281 ? -19.305 21.206 31.392 1.00 70.31 281 LYS A CA 1
ATOM 2340 C C . LYS A 1 281 ? -20.313 20.508 30.476 1.00 70.31 281 LYS A C 1
ATOM 2342 O O . LYS A 1 281 ? -20.226 19.299 30.288 1.00 70.31 281 LYS A O 1
ATOM 2347 N N . SER A 1 282 ? -21.222 21.260 29.852 1.00 64.06 282 SER A N 1
ATOM 2348 C CA . SER A 1 282 ? -22.205 20.700 28.910 1.00 64.06 282 SER A CA 1
ATOM 2349 C C . SER A 1 282 ? -21.538 20.145 27.642 1.00 64.06 282 SER A C 1
ATOM 2351 O O . SER A 1 282 ? -21.964 19.125 27.101 1.00 64.06 282 SER A O 1
ATOM 2353 N N . LEU A 1 283 ? -20.471 20.793 27.161 1.00 61.28 283 LEU A N 1
ATOM 2354 C CA . LEU A 1 283 ? -19.667 20.305 26.039 1.00 61.28 283 LEU A CA 1
ATOM 2355 C C . LEU A 1 283 ? -18.899 19.032 26.407 1.00 61.28 283 LEU A C 1
ATOM 2357 O O . LEU A 1 283 ? -18.784 18.133 25.574 1.00 61.28 283 LEU A O 1
ATOM 2361 N N . GLU A 1 284 ? -18.411 18.930 27.638 1.00 67.19 284 GLU A N 1
ATOM 2362 C CA . GLU A 1 284 ? -17.714 17.743 28.128 1.00 67.19 284 GLU A CA 1
ATOM 2363 C C . GLU A 1 284 ? -18.673 16.560 28.323 1.00 67.19 284 GLU A C 1
ATOM 2365 O O . GLU A 1 284 ? -18.394 15.452 27.867 1.00 67.19 284 GLU A O 1
ATOM 2370 N N . GLU A 1 285 ? -19.867 16.797 28.872 1.00 66.00 285 GLU A N 1
ATOM 2371 C CA . GLU A 1 285 ? -20.953 15.807 28.924 1.00 66.00 285 GLU A CA 1
ATOM 2372 C C . GLU A 1 285 ? -21.336 15.316 27.515 1.00 66.00 285 GLU A C 1
ATOM 2374 O O . GLU A 1 285 ? -21.526 14.118 27.293 1.00 66.00 285 GLU A O 1
ATOM 2379 N N . PHE A 1 286 ? -21.359 16.214 26.524 1.00 58.91 286 PHE A N 1
ATOM 2380 C CA . PHE A 1 286 ? -21.609 15.857 25.128 1.00 58.91 286 PHE A CA 1
ATOM 2381 C C . PHE A 1 286 ? -20.484 15.011 24.506 1.00 58.91 286 PHE A C 1
ATOM 2383 O O . PHE A 1 286 ? -20.758 14.056 23.772 1.00 58.91 286 PHE A O 1
ATOM 2390 N N . LYS A 1 287 ? -19.213 15.312 24.802 1.00 60.00 287 LYS A N 1
ATOM 2391 C CA . LYS A 1 287 ? -18.080 14.464 24.385 1.00 60.00 287 LYS A CA 1
ATOM 2392 C C . LYS A 1 287 ? -18.151 13.082 25.039 1.00 60.00 287 LYS A C 1
ATOM 2394 O O . LYS A 1 287 ? -17.921 12.082 24.359 1.00 60.00 287 LYS A O 1
ATOM 2399 N N . ASN A 1 288 ? -18.557 13.019 26.306 1.00 58.94 288 ASN A N 1
ATOM 2400 C CA . ASN A 1 288 ? -18.710 11.772 27.052 1.00 58.94 288 ASN A CA 1
ATOM 2401 C C . ASN A 1 288 ? -19.871 10.903 26.542 1.00 58.94 288 ASN A C 1
ATOM 2403 O O . ASN A 1 288 ? -19.769 9.678 26.534 1.00 58.94 288 ASN A O 1
ATOM 2407 N N . LEU A 1 289 ? -20.945 11.504 26.023 1.00 56.25 289 LEU A N 1
ATOM 2408 C CA . LEU A 1 289 ? -22.009 10.787 25.300 1.00 56.25 289 LEU A CA 1
ATOM 2409 C C . LEU A 1 289 ? -21.501 10.142 23.995 1.00 56.25 289 LEU A C 1
ATOM 2411 O O . LEU A 1 289 ? -21.939 9.052 23.614 1.00 56.25 289 LEU A O 1
ATOM 2415 N N . LYS A 1 290 ? -20.537 10.782 23.321 1.00 51.41 290 LYS A N 1
ATOM 2416 C CA . LYS A 1 290 ? -19.853 10.238 22.135 1.00 51.41 290 LYS A CA 1
ATOM 2417 C C . LYS A 1 290 ? -18.908 9.078 22.473 1.00 51.41 290 LYS A C 1
ATOM 2419 O O . LYS A 1 290 ? -18.780 8.154 21.675 1.00 51.41 290 LYS A O 1
ATOM 2424 N N . SER A 1 291 ? -18.263 9.103 23.641 1.00 46.66 291 SER A N 1
ATOM 2425 C CA . SER A 1 291 ? -17.370 8.024 24.090 1.00 46.66 291 SER A CA 1
ATOM 2426 C C . SER A 1 291 ? -18.135 6.822 24.657 1.00 46.66 291 SER A C 1
ATOM 2428 O O . SER A 1 291 ? -17.743 5.686 24.408 1.00 46.66 291 SER A O 1
ATOM 2430 N N . THR A 1 292 ? -19.280 7.024 25.321 1.00 43.16 292 THR A N 1
ATOM 2431 C CA . THR A 1 292 ? -20.147 5.920 25.793 1.00 43.16 292 THR A CA 1
ATOM 2432 C C . THR A 1 292 ? -20.865 5.189 24.660 1.00 43.16 292 THR A C 1
ATOM 2434 O O . THR A 1 292 ? -21.063 3.980 24.753 1.00 43.16 292 THR A O 1
ATOM 2437 N N . THR A 1 293 ? -21.195 5.866 23.557 1.00 43.19 293 THR A N 1
ATOM 2438 C CA . THR A 1 293 ? -21.680 5.196 22.333 1.00 43.19 293 THR A CA 1
ATOM 2439 C C . THR A 1 293 ? -20.578 4.435 21.592 1.00 43.19 293 THR A C 1
ATOM 2441 O O . THR A 1 293 ? -20.888 3.495 20.869 1.00 43.19 293 THR A O 1
ATOM 2444 N N . HIS A 1 294 ? -19.302 4.773 21.810 1.00 39.12 294 HIS A N 1
ATOM 2445 C CA . HIS A 1 294 ? -18.176 3.922 21.419 1.00 39.12 294 HIS A CA 1
ATOM 2446 C C . HIS A 1 294 ? -18.027 2.729 22.381 1.00 39.12 294 HIS A C 1
ATOM 2448 O O . HIS A 1 294 ? -17.998 1.594 21.931 1.00 39.12 294 HIS A O 1
ATOM 2454 N N . ASN A 1 295 ? -18.030 2.940 23.699 1.00 35.66 295 ASN A N 1
ATOM 2455 C CA . ASN A 1 295 ? -17.766 1.875 24.678 1.00 35.66 295 ASN A CA 1
ATOM 2456 C C . ASN A 1 295 ? -18.893 0.835 24.825 1.00 35.66 295 ASN A C 1
ATOM 2458 O O . ASN A 1 295 ? -18.602 -0.326 25.099 1.00 35.66 295 ASN A O 1
ATOM 2462 N N . ASN A 1 296 ? -20.161 1.198 24.607 1.00 35.88 296 ASN A N 1
ATOM 2463 C CA . ASN A 1 296 ? -21.275 0.236 24.651 1.00 35.88 296 ASN A CA 1
ATOM 2464 C C . ASN A 1 296 ? -21.354 -0.685 23.420 1.00 35.88 296 ASN A C 1
ATOM 2466 O O . ASN A 1 296 ? -22.103 -1.652 23.463 1.00 35.88 296 ASN A O 1
ATOM 2470 N N . VAL A 1 297 ? -20.581 -0.401 22.367 1.00 39.50 297 VAL A N 1
ATOM 2471 C CA . VAL A 1 297 ? -20.392 -1.272 21.189 1.00 39.50 297 VAL A CA 1
ATOM 2472 C C . VAL A 1 297 ? -19.178 -2.207 21.375 1.00 39.50 297 VAL A C 1
ATOM 2474 O O . VAL A 1 297 ? -18.953 -3.119 20.586 1.00 39.50 297 VAL A O 1
ATOM 2477 N N . TYR A 1 298 ? -18.377 -2.000 22.432 1.00 34.38 298 TYR A N 1
ATOM 2478 C CA . TYR A 1 298 ? -17.113 -2.720 22.658 1.00 34.38 298 TYR A CA 1
ATOM 2479 C C . TYR A 1 298 ? -17.006 -3.469 23.989 1.00 34.38 298 TYR A C 1
ATOM 2481 O O . TYR A 1 298 ? -16.045 -4.209 24.170 1.00 34.38 298 TYR A O 1
ATOM 2489 N N . ASN A 1 299 ? -17.973 -3.327 24.898 1.00 32.03 299 ASN A N 1
ATOM 2490 C CA . ASN A 1 299 ? -18.010 -4.056 26.168 1.00 32.03 299 ASN A CA 1
ATOM 2491 C C . ASN A 1 299 ? -19.303 -4.871 26.312 1.00 32.03 299 ASN A C 1
ATOM 2493 O O . ASN A 1 299 ? -20.115 -4.598 27.201 1.00 32.03 299 ASN A O 1
ATOM 2497 N N . LYS A 1 300 ? -19.489 -5.871 25.443 1.00 32.31 300 LYS A N 1
ATOM 2498 C CA . LYS A 1 300 ? -20.293 -7.073 25.712 1.00 32.31 300 LYS A CA 1
ATOM 2499 C C . LYS A 1 300 ? -19.921 -8.223 24.786 1.00 32.31 300 LYS A C 1
ATOM 2501 O O . LYS A 1 300 ? -19.731 -7.972 23.580 1.00 32.31 300 LYS A O 1
#

Secondary structure (DSSP, 8-state):
--HHHHHHHHHHHHHHHHTT-S---SSEEB-------HHHHHTSSS-EEEEES--TT-S-SB---HHHHHHHHHHTGGGTT-TTSHHHHHHHHHHHHH-GGGTT---EEEEES-S-EESSTT-PPPHHHHHHHHHH---HHHHHHHH--SEEEEES-GGGHHHHHHH-SS-PEEEESSSSS-TTTEEEEE-TT--SEEEEE--HHHHHHTT-THHHHHHHHHHHHHHS-HHHHGGGS-HHHHHHHHHHHHHHHHHHHHHHHHHHHTT-HHHHHHHHHHHHHHHHHHHHHHHHHHHTTT--

Radius of gyration: 24.76 Å; chains: 1; bounding box: 58×64×64 Å